Protein AF-A0A1T5K4R2-F1 (afdb_monomer_lite)

pLDDT: mean 84.0, std 15.17, range [31.28, 97.81]

Radius of gyration: 22.69 Å; chains: 1; bounding box: 71×46×67 Å

Secondary structure (DSSP, 8-state):
----SSSSSTTSS-------TTTTEEEEEEETTEEEEEEPPEEE-SSS-EEEEEEEEEPTTS--EEEEEEEEEESS---PPTT-EEEEEETTS--EEEE-----TT-S----EE-TTS-EEEEEEEEEEE-HHHHHHHHHS-EEEEEEESSSSTT-EEEEE-SS-HHHHHHHHHHHHHHHPPPP-SB----EEEEEEETTEEEEEEPPEESSSS-EEEEEEEEETTTTEEEEEEEEE-TT----TT-EEEEEETTS-EEEEE-----STTEEEE---HHHHHHHHH-EEEEEE--TTS-EEEE-SSSHHHHHHHHHHHHHHHHHT-

Foldseek 3Di:
DPDPDPPPPVVPPPPPDPPALQNQWQFWADAPNKIKTKGHWDWFDFPAIKIKIKIWIHHVVDFIKIKIKIWHKDLDWAEADFQWWKWWQFPVRDTDIFGQHDDDPCPTLNAWAQDPVRGTIGTYIGITMDGPVSLVCLLPRATQWMWTQCDPDPVRIDITGDDGSRVSPVSNSRVVNRVPDDHQPDHQDQQWDDWDDDDQKIKTKGHWADLDPAWIWIKIKIADRRHRDIWMKIKIAGPPFAADFQWWKWWQFPVRDIDIWGQHDDDDGRIGITTDDPVRLVSVLVGTQKMWTAGPVGIDIDGDDDCSRSSNSSSNSNSVSVVVVD

Structure (mmCIF, N/CA/C/O backbone):
data_AF-A0A1T5K4R2-F1
#
_entry.id   AF-A0A1T5K4R2-F1
#
loop_
_atom_site.group_PDB
_atom_site.id
_atom_site.type_symbol
_atom_site.label_atom_id
_atom_site.label_alt_id
_atom_site.label_comp_id
_atom_site.label_asym_id
_atom_site.label_entity_id
_atom_site.label_seq_id
_atom_site.pdbx_PDB_ins_code
_atom_site.Cartn_x
_atom_site.Cartn_y
_atom_site.Cartn_z
_atom_site.occupancy
_atom_site.B_iso_or_equiv
_atom_site.auth_seq_id
_atom_site.auth_comp_id
_atom_site.auth_asym_id
_atom_site.auth_atom_id
_atom_site.pdbx_PDB_model_num
ATOM 1 N N . MET A 1 1 ? 50.523 14.769 22.546 1.00 42.00 1 MET A N 1
ATOM 2 C CA . MET A 1 1 ? 49.456 13.745 22.641 1.00 42.00 1 MET A CA 1
ATOM 3 C C . MET A 1 1 ? 48.134 14.334 22.154 1.00 42.00 1 MET A C 1
ATOM 5 O O . MET A 1 1 ? 47.373 14.880 22.934 1.00 42.00 1 MET A O 1
ATOM 9 N N . LYS A 1 2 ? 47.902 14.318 20.841 1.00 40.06 2 LYS A N 1
ATOM 10 C CA . LYS A 1 2 ? 46.663 14.759 20.179 1.00 40.06 2 LYS A CA 1
ATOM 11 C C . LYS A 1 2 ? 46.492 13.847 18.968 1.00 40.06 2 LYS A C 1
ATOM 13 O O . LYS A 1 2 ? 47.075 14.158 17.938 1.00 40.06 2 LYS A O 1
ATOM 18 N N . LYS A 1 3 ? 45.857 12.676 19.113 1.00 37.66 3 LYS A N 1
ATOM 19 C CA . LYS A 1 3 ? 45.625 11.746 17.981 1.00 37.66 3 LYS A CA 1
ATOM 20 C C . LYS A 1 3 ? 44.628 10.601 18.260 1.00 37.66 3 LYS A C 1
ATOM 22 O O . LYS A 1 3 ? 44.779 9.529 17.697 1.00 37.66 3 LYS A O 1
ATOM 27 N N . PHE A 1 4 ? 43.601 10.812 19.091 1.00 40.81 4 PHE A N 1
ATOM 28 C CA . PHE A 1 4 ? 42.618 9.753 19.411 1.00 40.81 4 PHE A CA 1
ATOM 29 C C . PHE A 1 4 ? 41.150 10.224 19.494 1.00 40.81 4 PHE A C 1
ATOM 31 O O . PHE A 1 4 ? 40.392 9.719 20.308 1.00 40.81 4 PHE A O 1
ATOM 38 N N . ILE A 1 5 ? 40.717 11.186 18.664 1.00 45.84 5 ILE A N 1
ATOM 39 C CA . ILE A 1 5 ? 39.308 11.658 18.676 1.00 45.84 5 ILE A CA 1
AT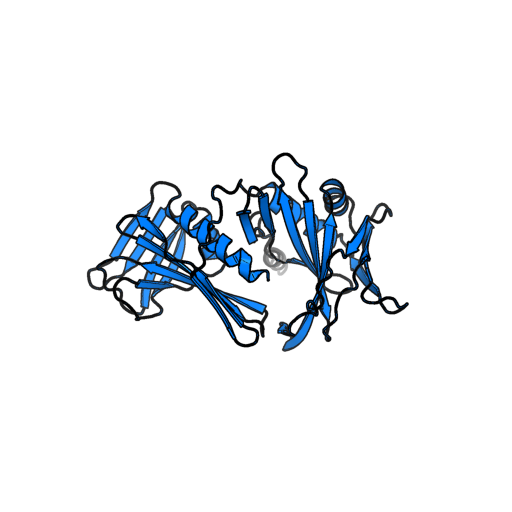OM 40 C C . ILE A 1 5 ? 38.544 11.389 17.359 1.00 45.84 5 ILE A C 1
ATOM 42 O O . ILE A 1 5 ? 37.331 11.538 17.314 1.00 45.84 5 ILE A O 1
ATOM 46 N N . TYR A 1 6 ? 39.181 10.888 16.295 1.00 38.62 6 TYR A N 1
ATOM 47 C CA . TYR A 1 6 ? 38.515 10.802 14.981 1.00 38.62 6 TYR A CA 1
ATOM 48 C C . TYR A 1 6 ? 37.904 9.448 14.591 1.00 38.62 6 TYR A C 1
ATOM 50 O O . TYR A 1 6 ? 37.305 9.356 13.526 1.00 38.62 6 TYR A O 1
ATOM 58 N N . THR A 1 7 ? 37.961 8.415 15.435 1.00 38.16 7 THR A N 1
ATOM 59 C CA . THR A 1 7 ? 37.456 7.078 15.046 1.00 38.16 7 THR A CA 1
ATOM 60 C C . THR A 1 7 ? 36.041 6.768 15.551 1.00 38.16 7 THR A C 1
ATOM 62 O O . THR A 1 7 ? 35.474 5.753 15.171 1.00 38.16 7 THR A O 1
ATOM 65 N N . PHE A 1 8 ? 35.420 7.636 16.359 1.00 34.41 8 PHE A N 1
ATOM 66 C CA . PHE A 1 8 ? 34.113 7.335 16.970 1.00 34.41 8 PHE A CA 1
ATOM 67 C C . PHE A 1 8 ? 32.900 8.001 16.291 1.00 34.41 8 PHE A C 1
ATOM 69 O O . PHE A 1 8 ? 31.764 7.715 16.648 1.00 34.41 8 PHE A O 1
ATOM 76 N N . ILE A 1 9 ? 33.106 8.855 15.280 1.00 37.31 9 ILE A N 1
ATOM 77 C CA . ILE A 1 9 ? 32.010 9.602 14.622 1.00 37.31 9 ILE A CA 1
ATOM 78 C C . ILE A 1 9 ? 31.554 8.949 13.298 1.00 37.31 9 ILE A C 1
ATOM 80 O O . ILE A 1 9 ? 30.478 9.251 12.792 1.00 37.31 9 ILE A O 1
ATOM 84 N N . ALA A 1 10 ? 32.286 7.963 12.771 1.00 34.12 10 ALA A N 1
ATOM 85 C CA . ALA A 1 10 ? 31.921 7.282 11.520 1.00 34.12 10 ALA A CA 1
ATOM 86 C C . ALA A 1 10 ? 30.913 6.120 11.680 1.00 34.12 10 ALA A C 1
ATOM 88 O O . ALA A 1 10 ? 30.488 5.549 10.681 1.00 34.12 10 ALA A O 1
ATOM 89 N N . ALA A 1 11 ? 30.496 5.779 12.905 1.00 31.98 11 ALA A N 1
ATOM 90 C CA . ALA A 1 11 ? 29.524 4.706 13.158 1.00 31.98 11 ALA A CA 1
ATOM 91 C C . ALA A 1 11 ? 28.074 5.201 13.351 1.00 31.98 11 ALA A C 1
ATOM 93 O O . ALA A 1 11 ? 27.175 4.384 13.525 1.00 31.98 11 ALA A O 1
ATOM 94 N N . LEU A 1 12 ? 27.824 6.518 13.304 1.00 34.56 12 LEU A N 1
ATOM 95 C CA . LEU A 1 12 ? 26.511 7.101 13.626 1.00 34.56 12 LEU A CA 1
ATOM 96 C C . LEU A 1 12 ? 25.711 7.649 12.427 1.00 34.56 12 LEU A C 1
ATOM 98 O O . LEU A 1 12 ? 24.671 8.264 12.633 1.00 34.56 12 LEU A O 1
ATOM 102 N N . VAL A 1 13 ? 26.136 7.406 11.178 1.00 35.44 13 VAL A N 1
ATOM 103 C CA . VAL A 1 13 ? 25.409 7.866 9.964 1.00 35.44 13 VAL A CA 1
ATOM 104 C C . VAL A 1 13 ? 25.090 6.715 8.994 1.00 35.44 13 VAL A C 1
ATOM 106 O O . VAL A 1 13 ? 24.990 6.895 7.787 1.00 35.44 13 VAL A O 1
ATOM 109 N N . ALA A 1 14 ? 24.886 5.505 9.518 1.00 31.28 14 ALA A N 1
ATOM 110 C CA . ALA A 1 14 ? 24.390 4.360 8.747 1.00 31.28 14 ALA A CA 1
ATOM 111 C C . ALA A 1 14 ? 23.141 3.735 9.393 1.00 31.28 14 ALA A C 1
ATOM 113 O O . ALA A 1 14 ? 23.006 2.521 9.473 1.00 31.28 14 ALA A O 1
ATOM 114 N N . PHE A 1 15 ? 22.213 4.574 9.858 1.00 33.31 15 PHE A N 1
ATOM 115 C CA . PHE A 1 15 ? 20.825 4.175 10.116 1.00 33.31 15 PHE A CA 1
ATOM 116 C C . PHE A 1 15 ? 19.909 4.773 9.042 1.00 33.31 15 PHE A C 1
ATOM 118 O O . PHE A 1 15 ? 18.915 5.435 9.324 1.00 33.31 15 PHE A O 1
ATOM 125 N N . SER A 1 16 ? 20.239 4.542 7.773 1.00 32.38 16 SER A N 1
ATOM 126 C CA . SER A 1 16 ? 19.255 4.617 6.695 1.00 32.38 16 SER A CA 1
ATOM 127 C C . SER A 1 16 ? 18.405 3.348 6.758 1.00 32.38 16 SER A C 1
ATOM 129 O O . SER A 1 16 ? 18.758 2.317 6.195 1.00 32.38 16 SER A O 1
ATOM 131 N N . SER A 1 17 ? 17.336 3.435 7.555 1.00 34.22 17 SER A N 1
ATOM 132 C CA . SER A 1 17 ? 16.121 2.610 7.541 1.00 34.22 17 SER A CA 1
ATOM 133 C C . SER A 1 17 ? 16.146 1.409 6.585 1.00 34.22 17 SER A C 1
ATOM 135 O O . SER A 1 17 ? 15.571 1.419 5.493 1.00 34.22 17 SER A O 1
ATOM 137 N N . VAL A 1 18 ? 16.747 0.309 7.040 1.00 38.12 18 VAL A N 1
ATOM 138 C CA . VAL A 1 18 ? 16.427 -1.014 6.504 1.00 38.12 18 VAL A CA 1
ATOM 139 C C . VAL A 1 18 ? 15.042 -1.351 7.049 1.00 38.12 18 VAL A C 1
ATOM 141 O O . VAL A 1 18 ? 14.911 -2.026 8.065 1.00 38.12 18 VAL A O 1
ATOM 144 N N . ALA A 1 19 ? 14.001 -0.792 6.426 1.00 45.12 19 ALA A N 1
ATOM 145 C CA . ALA A 1 19 ? 12.638 -1.254 6.641 1.00 45.12 19 ALA A CA 1
ATOM 146 C C . ALA A 1 19 ? 12.661 -2.773 6.450 1.00 45.12 19 ALA A C 1
ATOM 148 O O . ALA A 1 19 ? 13.164 -3.267 5.432 1.00 45.12 19 ALA A O 1
ATOM 149 N N . SER A 1 20 ? 12.214 -3.516 7.460 1.00 49.72 20 SER A N 1
ATOM 150 C CA . SER A 1 20 ? 12.189 -4.969 7.373 1.00 49.72 20 SER A CA 1
ATOM 151 C C . SER A 1 20 ? 11.292 -5.362 6.196 1.00 49.72 20 SER A C 1
ATOM 153 O O . SER A 1 20 ? 10.350 -4.643 5.858 1.00 49.72 20 SER A O 1
ATOM 155 N N . ALA A 1 21 ? 11.544 -6.505 5.554 1.00 48.91 21 ALA A N 1
ATOM 156 C CA . ALA A 1 21 ? 10.726 -6.956 4.425 1.00 48.91 21 ALA A CA 1
ATOM 157 C C . ALA A 1 21 ? 9.216 -7.049 4.761 1.00 48.91 21 ALA A C 1
ATOM 159 O O . ALA A 1 21 ? 8.403 -7.078 3.850 1.00 48.91 21 ALA A O 1
ATOM 160 N N . GLN A 1 22 ? 8.798 -7.049 6.034 1.00 53.31 22 GLN A N 1
ATOM 161 C CA . GLN A 1 22 ? 7.379 -6.991 6.418 1.00 53.31 22 GLN A CA 1
ATOM 162 C C . GLN A 1 22 ? 6.773 -5.576 6.432 1.00 53.31 22 GLN A C 1
ATOM 164 O O . GLN A 1 22 ? 5.550 -5.449 6.409 1.00 53.31 22 GLN A O 1
ATOM 169 N N . ASP A 1 23 ? 7.576 -4.513 6.441 1.00 67.75 23 ASP A N 1
ATOM 170 C CA . ASP A 1 23 ? 7.079 -3.131 6.564 1.00 67.75 23 ASP A CA 1
ATOM 171 C C . ASP A 1 23 ? 6.565 -2.567 5.227 1.00 67.75 23 ASP A C 1
ATOM 173 O O . ASP A 1 23 ? 5.764 -1.629 5.186 1.00 67.75 23 ASP A O 1
ATOM 177 N N . LEU A 1 24 ? 6.952 -3.210 4.123 1.00 85.50 24 LEU A N 1
ATOM 178 C CA . LEU A 1 24 ? 6.523 -2.871 2.770 1.00 85.50 24 LEU A CA 1
ATOM 179 C C . LEU A 1 24 ? 5.160 -3.455 2.395 1.00 85.50 24 LEU A C 1
ATOM 181 O O . LEU A 1 24 ? 4.670 -3.147 1.314 1.00 85.50 24 LEU A O 1
ATOM 185 N N . LEU A 1 25 ? 4.539 -4.302 3.222 1.00 86.31 25 LEU A N 1
ATOM 186 C CA . LEU A 1 25 ? 3.212 -4.827 2.907 1.00 86.31 25 LEU A CA 1
ATOM 187 C C . LEU A 1 25 ? 2.191 -3.682 2.981 1.00 86.31 25 LEU A C 1
ATOM 189 O O . LEU A 1 25 ? 2.067 -3.019 4.014 1.00 86.31 25 LEU A O 1
ATOM 193 N N . ARG A 1 26 ? 1.474 -3.441 1.879 1.00 85.62 26 ARG A N 1
ATOM 194 C CA . ARG A 1 26 ? 0.441 -2.403 1.793 1.00 85.62 26 ARG A CA 1
ATOM 195 C C . ARG A 1 26 ? -0.943 -2.963 2.045 1.00 85.62 26 ARG A C 1
ATOM 197 O O . ARG A 1 26 ? -1.695 -2.363 2.801 1.00 85.62 26 ARG A O 1
ATOM 204 N N . TYR A 1 27 ? -1.279 -4.068 1.392 1.00 86.38 27 TYR A N 1
ATOM 205 C CA . TYR A 1 27 ? -2.563 -4.741 1.547 1.00 86.38 27 TYR A CA 1
ATOM 206 C C . TYR A 1 27 ? -2.413 -6.242 1.334 1.00 86.38 27 TYR A C 1
ATOM 208 O O . TYR A 1 27 ? -1.511 -6.705 0.633 1.00 86.38 27 TYR A O 1
ATOM 216 N N . ASN A 1 28 ? -3.320 -6.998 1.939 1.00 87.56 28 ASN A N 1
ATOM 217 C CA . ASN A 1 28 ? -3.382 -8.443 1.843 1.00 87.56 28 ASN A CA 1
ATOM 218 C C . ASN A 1 28 ? -4.798 -8.934 2.158 1.00 87.56 28 ASN A C 1
ATOM 220 O O . ASN A 1 28 ? -5.214 -8.938 3.314 1.00 87.56 28 ASN A O 1
ATOM 224 N N . TYR A 1 29 ? -5.554 -9.335 1.141 1.00 85.12 29 TYR A N 1
ATOM 225 C CA . TYR A 1 29 ? -6.971 -9.639 1.306 1.00 85.12 29 TYR A CA 1
ATOM 226 C C . TYR A 1 29 ? -7.498 -10.699 0.346 1.00 85.12 29 TYR A C 1
ATOM 228 O O . TYR A 1 29 ? -6.885 -10.983 -0.682 1.00 85.12 29 TYR A O 1
ATOM 236 N N . LYS A 1 30 ? -8.671 -11.261 0.668 1.00 85.56 30 LYS A N 1
ATOM 237 C CA . LYS A 1 30 ? -9.424 -12.138 -0.237 1.00 85.56 30 LYS A CA 1
ATOM 238 C C . LYS A 1 30 ? -10.634 -11.429 -0.835 1.00 85.56 30 LYS A C 1
ATOM 240 O O . LYS A 1 30 ? -11.329 -10.694 -0.127 1.00 85.56 30 LYS A O 1
ATOM 245 N N . LYS A 1 31 ? -10.855 -11.628 -2.135 1.00 82.69 31 LYS A N 1
ATOM 246 C CA . LYS A 1 31 ? -12.045 -11.166 -2.855 1.00 82.69 31 LYS A CA 1
ATOM 247 C C . LYS A 1 31 ? -12.403 -12.139 -3.978 1.00 82.69 31 LYS A C 1
ATOM 249 O O . LYS A 1 31 ? -11.592 -12.386 -4.866 1.00 82.69 31 LYS A O 1
ATOM 254 N N . ASN A 1 32 ? -13.640 -12.625 -3.979 1.00 83.12 32 ASN A N 1
ATOM 255 C CA . ASN A 1 32 ? -14.183 -13.592 -4.931 1.00 83.12 32 ASN A CA 1
ATOM 256 C C . ASN A 1 32 ? -13.309 -14.855 -5.047 1.00 83.12 32 ASN A C 1
ATOM 258 O O . ASN A 1 32 ? -13.100 -15.374 -6.139 1.00 83.12 32 ASN A O 1
ATOM 262 N N . GLY A 1 33 ? -12.740 -15.309 -3.926 1.00 83.75 33 GLY A N 1
ATOM 263 C CA . GLY A 1 33 ? -11.813 -16.444 -3.878 1.00 83.75 33 GLY A CA 1
ATOM 264 C C . GLY A 1 33 ? -10.364 -16.118 -4.266 1.00 83.75 33 GLY A C 1
ATOM 265 O O . GLY A 1 33 ? -9.467 -16.877 -3.912 1.00 83.75 33 GLY A O 1
ATOM 266 N N . TYR A 1 34 ? -10.091 -14.984 -4.912 1.00 87.38 34 TYR A N 1
ATOM 267 C CA . TYR A 1 34 ? -8.729 -14.551 -5.229 1.00 87.38 34 TYR A CA 1
ATOM 268 C C . TYR A 1 34 ? -8.056 -13.934 -4.006 1.00 87.38 34 TYR A C 1
ATOM 270 O O . TYR A 1 34 ? -8.694 -13.226 -3.225 1.00 87.38 34 TYR A O 1
ATOM 278 N N . VAL A 1 35 ? -6.751 -14.162 -3.869 1.00 89.81 35 VAL A N 1
ATOM 279 C CA . VAL A 1 35 ? -5.912 -13.502 -2.863 1.00 89.81 35 VAL A CA 1
ATOM 280 C C . VAL A 1 35 ? -5.153 -12.363 -3.529 1.00 89.81 35 VAL A C 1
ATOM 282 O O . VAL A 1 35 ? -4.394 -12.596 -4.466 1.00 89.81 35 VAL A O 1
ATOM 285 N N . TYR A 1 36 ? -5.332 -11.147 -3.029 1.00 89.56 36 TYR A N 1
ATOM 286 C CA . TYR A 1 36 ? -4.622 -9.957 -3.478 1.00 89.56 36 TYR A CA 1
ATOM 287 C C . TYR A 1 36 ? -3.650 -9.519 -2.394 1.00 89.56 36 TYR A C 1
ATOM 289 O O . TYR A 1 36 ? -4.061 -9.167 -1.289 1.00 89.56 36 TYR A O 1
ATOM 297 N N . THR A 1 37 ? -2.368 -9.491 -2.723 1.00 91.06 37 THR A N 1
ATOM 298 C CA . THR A 1 37 ? -1.308 -9.028 -1.828 1.00 91.06 37 THR A CA 1
ATOM 299 C C . THR A 1 37 ? -0.495 -7.980 -2.572 1.00 91.06 37 THR A C 1
ATOM 301 O O . THR A 1 37 ? -0.128 -8.203 -3.719 1.00 91.06 37 THR A O 1
ATOM 304 N N . GLY A 1 38 ? -0.218 -6.834 -1.963 1.00 90.88 38 GLY A N 1
ATOM 305 C CA . GLY A 1 38 ? 0.487 -5.746 -2.639 1.00 90.88 38 GLY A CA 1
ATOM 306 C C . GLY A 1 38 ? 1.405 -4.977 -1.718 1.00 90.88 38 GLY A C 1
ATOM 307 O O . GLY A 1 38 ? 1.177 -4.920 -0.506 1.00 90.88 38 GLY A O 1
ATOM 308 N N . THR A 1 39 ? 2.450 -4.389 -2.292 1.00 92.38 39 THR A N 1
ATOM 309 C CA . THR A 1 39 ? 3.447 -3.628 -1.538 1.00 92.38 39 THR A CA 1
ATOM 310 C C . THR A 1 39 ? 3.219 -2.121 -1.588 1.00 92.38 39 THR A C 1
ATOM 312 O O . THR A 1 39 ? 2.474 -1.593 -2.416 1.00 92.38 39 THR A O 1
ATOM 315 N N . GLU A 1 40 ? 3.901 -1.414 -0.693 1.00 87.06 40 GLU A N 1
ATOM 316 C CA . GLU A 1 40 ? 4.137 0.021 -0.788 1.00 87.06 40 GLU A CA 1
ATOM 317 C C . GLU A 1 40 ? 4.951 0.347 -2.046 1.00 87.06 40 GLU A C 1
ATOM 319 O O . GLU A 1 40 ? 5.676 -0.501 -2.588 1.00 87.06 40 GLU A O 1
ATOM 324 N N . ARG A 1 41 ? 4.852 1.605 -2.487 1.00 87.94 41 ARG A N 1
ATOM 325 C CA . ARG A 1 41 ? 5.751 2.155 -3.504 1.00 87.94 41 ARG A CA 1
ATOM 326 C C . ARG A 1 41 ? 7.149 2.329 -2.911 1.00 87.94 41 ARG A C 1
ATOM 328 O O . ARG A 1 41 ? 7.297 2.805 -1.790 1.00 87.94 41 ARG A O 1
ATOM 335 N N . ILE A 1 42 ? 8.177 1.964 -3.671 1.00 90.06 42 ILE A N 1
ATOM 336 C CA . ILE A 1 42 ? 9.579 2.187 -3.303 1.00 90.06 42 ILE A CA 1
ATOM 337 C C . ILE A 1 42 ? 10.229 3.063 -4.358 1.00 90.06 42 ILE A C 1
ATOM 339 O O . ILE A 1 42 ? 10.205 2.729 -5.542 1.00 90.06 42 ILE A O 1
ATOM 343 N N . ARG A 1 43 ? 10.855 4.150 -3.908 1.00 89.50 43 ARG A N 1
ATOM 344 C CA . ARG A 1 43 ? 11.665 5.045 -4.734 1.00 89.50 43 ARG A CA 1
ATOM 345 C C . ARG A 1 43 ? 13.038 4.425 -4.988 1.00 89.50 43 ARG A C 1
ATOM 347 O O . ARG A 1 43 ? 13.718 4.005 -4.052 1.00 89.50 43 ARG A O 1
ATOM 354 N N . ILE A 1 44 ? 13.434 4.354 -6.254 1.00 92.19 44 ILE A N 1
ATOM 355 C CA . ILE A 1 44 ? 14.667 3.716 -6.718 1.00 92.19 44 ILE A CA 1
ATOM 356 C C . ILE A 1 44 ? 15.521 4.764 -7.432 1.00 92.19 44 ILE A C 1
ATOM 358 O O . ILE A 1 44 ? 15.120 5.252 -8.494 1.00 92.19 44 ILE A O 1
ATOM 362 N N . PRO A 1 45 ? 16.703 5.101 -6.891 1.00 87.44 45 PRO A N 1
ATOM 363 C CA . PRO A 1 45 ? 17.635 5.980 -7.576 1.00 87.44 45 PRO A CA 1
ATOM 364 C C . PRO A 1 45 ? 18.284 5.263 -8.772 1.00 87.44 45 PRO A C 1
ATOM 366 O O . PRO A 1 45 ? 18.614 4.080 -8.704 1.00 87.44 45 PRO A O 1
ATOM 369 N N . GLY A 1 46 ? 18.497 6.007 -9.853 1.00 89.94 46 GLY A N 1
ATOM 370 C CA . GLY A 1 46 ? 19.200 5.591 -11.070 1.00 89.94 46 GLY A CA 1
ATOM 371 C C . GLY A 1 46 ? 19.699 6.824 -11.828 1.00 89.94 46 GLY A C 1
ATOM 372 O O . GLY A 1 46 ? 19.812 7.900 -11.238 1.00 89.94 46 GLY A O 1
ATOM 373 N N . SER A 1 47 ? 19.954 6.716 -13.137 1.00 91.44 47 SER A N 1
ATOM 374 C CA . SER A 1 47 ? 20.177 7.910 -13.984 1.00 91.44 47 SER A CA 1
ATOM 375 C C . SER A 1 47 ? 18.979 8.868 -13.983 1.00 91.44 47 SER A C 1
ATOM 377 O O . SER A 1 47 ? 19.134 10.071 -14.168 1.00 91.44 47 SER A O 1
ATOM 379 N N . SER A 1 48 ? 17.789 8.328 -13.732 1.00 87.19 48 SER A N 1
ATOM 380 C CA . SER A 1 48 ? 16.604 9.044 -13.279 1.00 87.19 48 SER A CA 1
ATOM 381 C C . SER A 1 48 ? 15.914 8.216 -12.196 1.00 87.19 48 SER A C 1
ATOM 383 O O . SER A 1 48 ? 16.135 7.007 -12.082 1.00 87.19 48 SER A O 1
ATOM 385 N N . THR A 1 49 ? 15.115 8.871 -11.362 1.00 87.31 49 THR A N 1
ATOM 386 C CA . THR A 1 49 ? 14.407 8.193 -10.276 1.00 87.31 49 THR A CA 1
ATOM 387 C C . THR A 1 49 ? 13.099 7.606 -10.783 1.00 87.31 49 THR A C 1
ATOM 389 O O . THR A 1 49 ? 12.323 8.288 -11.452 1.00 87.31 49 THR A O 1
ATOM 392 N N . VAL A 1 50 ? 12.838 6.356 -10.412 1.00 91.75 50 VAL A N 1
ATOM 393 C CA . VAL A 1 50 ? 11.542 5.700 -10.618 1.00 91.75 50 VAL A CA 1
ATOM 394 C C . VAL A 1 50 ? 10.980 5.242 -9.284 1.00 91.75 50 VAL A C 1
ATOM 396 O O . VAL A 1 50 ? 11.726 4.996 -8.339 1.00 91.75 50 VAL A O 1
ATOM 399 N N . GLU A 1 51 ? 9.667 5.097 -9.207 1.00 91.38 51 GLU A N 1
ATOM 400 C CA . GLU A 1 51 ? 9.014 4.370 -8.123 1.00 91.38 51 GLU A CA 1
ATOM 401 C C . GLU A 1 51 ? 8.462 3.053 -8.649 1.00 91.38 51 GLU A C 1
ATOM 403 O O . GLU A 1 51 ? 7.985 2.980 -9.779 1.00 91.38 51 GLU A O 1
ATOM 408 N N . ILE A 1 52 ? 8.512 2.001 -7.835 1.00 93.94 52 ILE A N 1
ATOM 409 C CA . ILE A 1 52 ? 7.892 0.723 -8.186 1.00 93.94 52 ILE A CA 1
ATOM 410 C C . ILE A 1 52 ? 6.973 0.217 -7.090 1.00 93.94 52 ILE A C 1
ATOM 412 O O . ILE A 1 52 ? 7.211 0.445 -5.904 1.00 93.94 52 ILE A O 1
ATOM 416 N N . LYS A 1 53 ? 5.962 -0.538 -7.500 1.00 92.50 53 LYS A N 1
ATOM 417 C CA . LYS A 1 53 ? 5.090 -1.327 -6.631 1.00 92.50 53 LYS A CA 1
ATOM 418 C C . LYS A 1 53 ? 4.885 -2.696 -7.264 1.00 92.50 53 LYS A C 1
ATOM 420 O O . LYS A 1 53 ? 4.728 -2.780 -8.481 1.00 92.50 53 LYS A O 1
ATOM 425 N N . LEU A 1 54 ? 4.848 -3.737 -6.443 1.00 95.44 54 LEU A N 1
ATOM 426 C CA . LEU A 1 54 ? 4.614 -5.102 -6.877 1.00 95.44 54 LEU A CA 1
ATOM 427 C C . LEU A 1 54 ? 3.361 -5.627 -6.191 1.00 95.44 54 LEU A C 1
ATOM 429 O O . LEU A 1 54 ? 3.228 -5.583 -4.967 1.00 95.44 54 LEU A O 1
ATOM 433 N N . ASP A 1 55 ? 2.458 -6.150 -7.004 1.00 93.44 55 ASP A N 1
ATOM 434 C CA . ASP A 1 55 ? 1.273 -6.852 -6.547 1.00 93.44 55 ASP A CA 1
ATOM 435 C C . ASP A 1 55 ? 1.356 -8.325 -6.933 1.00 93.44 55 ASP A C 1
ATOM 437 O O . ASP A 1 55 ? 1.960 -8.687 -7.939 1.00 93.44 55 ASP A O 1
ATOM 441 N N . LYS A 1 56 ? 0.725 -9.173 -6.130 1.00 94.69 56 LYS A N 1
ATOM 442 C CA . LYS A 1 56 ? 0.539 -10.601 -6.349 1.00 94.69 56 LYS A CA 1
ATOM 443 C C . LYS A 1 56 ? -0.951 -10.900 -6.291 1.00 94.69 56 LYS A C 1
ATOM 445 O O . LYS A 1 56 ? -1.622 -10.576 -5.311 1.00 94.69 56 LYS A O 1
ATOM 450 N N . VAL A 1 57 ? -1.448 -11.563 -7.327 1.00 92.25 57 VAL A N 1
ATOM 451 C CA . VAL A 1 57 ? -2.808 -12.095 -7.390 1.00 92.25 57 VAL A CA 1
ATOM 452 C C . VAL A 1 57 ? -2.715 -13.614 -7.416 1.00 92.25 57 VAL A C 1
ATOM 454 O O . VAL A 1 57 ? -2.264 -14.195 -8.403 1.00 92.25 57 VAL A O 1
ATOM 457 N N . ALA A 1 58 ? -3.106 -14.262 -6.321 1.00 92.06 58 ALA A N 1
ATOM 458 C CA . ALA A 1 58 ? -3.180 -15.714 -6.232 1.00 92.06 58 ALA A CA 1
ATOM 459 C C . ALA A 1 58 ? -4.586 -16.185 -6.626 1.00 92.06 58 ALA A C 1
ATOM 461 O O . ALA A 1 58 ? -5.585 -15.764 -6.035 1.00 92.06 58 ALA A O 1
ATOM 462 N N . ILE A 1 59 ? -4.645 -17.054 -7.632 1.00 88.19 59 ILE A N 1
ATOM 463 C CA . ILE A 1 59 ? -5.879 -17.625 -8.173 1.00 88.19 59 ILE A CA 1
ATOM 464 C C . ILE A 1 59 ? -6.124 -18.980 -7.490 1.00 88.19 59 ILE A C 1
ATOM 466 O O . ILE A 1 59 ? -5.181 -19.769 -7.388 1.00 88.19 59 ILE A O 1
ATOM 470 N N . PRO A 1 60 ? -7.351 -19.296 -7.034 1.00 85.62 60 PRO A N 1
ATOM 471 C CA . PRO A 1 60 ? -7.673 -20.622 -6.508 1.00 85.62 60 PRO A CA 1
ATOM 472 C C . PRO A 1 60 ? -7.263 -21.741 -7.470 1.00 85.62 60 PRO A C 1
ATOM 474 O O . PRO A 1 60 ? -7.723 -21.780 -8.607 1.00 85.62 60 PRO A O 1
ATOM 477 N N . GLY A 1 61 ? -6.388 -22.642 -7.014 1.00 82.69 61 GLY A N 1
ATOM 478 C CA . GLY A 1 61 ? -5.917 -23.782 -7.809 1.00 82.69 61 GLY A CA 1
ATOM 479 C C . GLY A 1 61 ? -5.021 -23.426 -9.005 1.00 82.69 61 GLY A C 1
ATOM 480 O O . GLY A 1 61 ? -4.727 -24.308 -9.805 1.00 82.69 61 GLY A O 1
ATOM 481 N N . GLY A 1 62 ? -4.591 -22.167 -9.140 1.00 87.88 62 GLY A N 1
ATOM 482 C CA . GLY A 1 62 ? -3.765 -21.688 -10.249 1.00 87.88 62 GLY A CA 1
ATOM 483 C C . GLY A 1 62 ? -2.440 -21.069 -9.803 1.00 87.88 62 GLY A C 1
ATOM 484 O O . GLY A 1 62 ? -2.197 -20.842 -8.616 1.00 87.88 62 GLY A O 1
ATOM 485 N N . ALA A 1 63 ? -1.582 -20.771 -10.779 1.00 88.19 63 ALA A N 1
ATOM 486 C CA . ALA A 1 63 ? -0.355 -20.018 -10.544 1.00 88.19 63 ALA A CA 1
ATOM 487 C C . ALA A 1 63 ? -0.670 -18.561 -10.169 1.00 88.19 63 ALA A C 1
ATOM 489 O O . ALA A 1 63 ? -1.642 -17.968 -10.647 1.00 88.19 63 ALA A O 1
ATOM 490 N N . ALA A 1 64 ? 0.165 -17.975 -9.313 1.00 91.56 64 ALA A N 1
ATOM 491 C CA . ALA A 1 64 ? 0.058 -16.560 -8.993 1.00 91.56 64 ALA A CA 1
ATOM 492 C C . ALA A 1 64 ? 0.530 -15.703 -10.175 1.00 91.56 64 ALA A C 1
ATOM 494 O O . ALA A 1 64 ? 1.483 -16.050 -10.868 1.00 91.56 64 ALA A O 1
ATOM 495 N N . THR A 1 65 ? -0.120 -14.559 -10.373 1.00 93.56 65 THR A N 1
ATOM 496 C CA . THR A 1 65 ? 0.328 -13.523 -11.311 1.00 93.56 65 THR A CA 1
ATOM 497 C C . THR A 1 65 ? 0.895 -12.350 -10.531 1.00 93.56 65 THR A C 1
ATOM 499 O O . THR A 1 65 ? 0.296 -11.914 -9.545 1.00 93.56 65 THR A O 1
ATOM 502 N N . TYR A 1 66 ? 2.024 -11.822 -10.988 1.00 95.06 66 TYR A N 1
ATOM 503 C CA . TYR A 1 66 ? 2.650 -10.638 -10.423 1.00 95.06 66 TYR A CA 1
ATOM 504 C C . TYR A 1 66 ? 2.397 -9.429 -11.319 1.00 95.06 66 TYR A C 1
ATOM 506 O O . TYR A 1 66 ? 2.500 -9.518 -12.539 1.00 95.06 66 TYR A O 1
ATOM 514 N N . ILE A 1 67 ? 2.061 -8.291 -10.720 1.00 94.50 67 ILE A N 1
ATOM 515 C CA . ILE A 1 67 ? 1.810 -7.040 -11.436 1.00 94.50 67 ILE A CA 1
ATOM 516 C C . ILE A 1 67 ? 2.834 -6.023 -10.952 1.00 94.50 67 ILE A C 1
ATOM 518 O O . ILE A 1 67 ? 2.764 -5.542 -9.822 1.00 94.50 67 ILE A O 1
ATOM 522 N N . LEU A 1 68 ? 3.798 -5.706 -11.809 1.00 95.00 68 LEU A N 1
ATOM 523 C CA . LEU A 1 68 ? 4.778 -4.660 -11.563 1.00 95.00 68 LEU A CA 1
ATOM 524 C C . LEU A 1 68 ? 4.241 -3.336 -12.096 1.00 95.00 68 LEU A C 1
ATOM 526 O O . LEU A 1 68 ? 3.977 -3.179 -13.289 1.00 95.00 68 LEU A O 1
ATOM 530 N N . HIS A 1 69 ? 4.125 -2.369 -11.203 1.00 92.31 69 HIS A N 1
ATOM 531 C CA . HIS A 1 69 ? 3.872 -0.981 -11.533 1.00 92.31 69 HIS A CA 1
ATOM 532 C C . HIS A 1 69 ? 5.202 -0.237 -11.538 1.00 92.31 69 HIS A C 1
ATOM 534 O O . HIS A 1 69 ? 5.927 -0.284 -10.543 1.00 92.31 69 HIS A O 1
ATOM 540 N N . VAL A 1 70 ? 5.502 0.472 -12.625 1.00 92.81 70 VAL A N 1
ATOM 541 C CA . VAL A 1 70 ? 6.668 1.364 -12.703 1.00 92.81 70 VAL A CA 1
ATOM 542 C C . VAL A 1 70 ? 6.176 2.778 -12.936 1.00 92.81 70 VAL A C 1
ATOM 544 O O . VAL A 1 70 ? 5.520 3.041 -13.941 1.00 92.81 70 VAL A O 1
ATOM 547 N N . TYR A 1 71 ? 6.488 3.662 -11.996 1.00 90.06 71 TYR A N 1
ATOM 548 C CA . TYR A 1 71 ? 6.113 5.065 -11.978 1.00 90.06 71 TYR A CA 1
ATOM 549 C C . TYR A 1 71 ? 7.330 5.927 -12.338 1.00 90.06 71 TYR A C 1
ATOM 551 O O . TYR A 1 71 ? 8.391 5.842 -11.718 1.00 90.06 71 TYR A O 1
ATOM 559 N N . TYR A 1 72 ? 7.154 6.778 -13.340 1.00 89.19 72 TYR A N 1
ATOM 560 C CA . TYR A 1 72 ? 8.137 7.692 -13.899 1.00 89.19 72 TYR A CA 1
ATOM 561 C C . TYR A 1 72 ? 7.755 9.121 -13.523 1.00 89.19 72 TYR A C 1
ATOM 563 O O . TYR A 1 72 ? 6.692 9.618 -13.915 1.00 89.19 72 TYR A O 1
ATOM 571 N N . GLU A 1 73 ? 8.630 9.782 -12.770 1.00 86.12 73 GLU A N 1
ATOM 572 C CA . GLU A 1 73 ? 8.463 11.186 -12.408 1.00 86.12 73 GLU A CA 1
ATOM 573 C C . GLU A 1 73 ? 8.731 12.064 -13.640 1.00 86.12 73 GLU A C 1
ATOM 575 O O . GLU A 1 73 ? 9.747 11.919 -14.321 1.00 86.12 73 GLU A O 1
ATOM 580 N N . SER A 1 74 ? 7.809 12.970 -13.966 1.00 86.31 74 SER A N 1
ATOM 581 C CA . SER A 1 74 ? 7.962 13.898 -15.093 1.00 86.31 74 SER A CA 1
ATOM 582 C C . SER A 1 74 ? 7.336 15.251 -14.783 1.00 86.31 74 SER A C 1
ATOM 584 O O . SER A 1 74 ? 6.380 15.331 -14.022 1.00 86.31 74 SER A O 1
ATOM 586 N N . SER A 1 75 ? 7.813 16.316 -15.424 1.00 86.94 75 SER A N 1
ATOM 587 C CA . SER A 1 75 ? 7.185 17.646 -15.375 1.00 86.94 75 SER A CA 1
ATOM 588 C C . SER A 1 75 ? 5.883 17.739 -16.179 1.00 86.94 75 SER A C 1
ATOM 590 O O . SER A 1 75 ? 5.207 18.762 -16.138 1.00 86.94 75 SER A O 1
ATOM 592 N N . SER A 1 76 ? 5.525 16.685 -16.918 1.00 86.56 76 SER A N 1
ATOM 593 C CA . SER A 1 76 ? 4.320 16.632 -17.745 1.00 86.56 76 SER A CA 1
ATOM 594 C C . SER A 1 76 ? 3.563 15.327 -17.535 1.00 86.56 76 SER A C 1
ATOM 596 O O . SER A 1 76 ? 4.166 14.268 -17.331 1.00 86.56 76 SER A O 1
ATOM 598 N N . ALA A 1 77 ? 2.239 15.409 -17.614 1.00 85.94 77 ALA A N 1
ATOM 599 C CA . ALA A 1 77 ? 1.378 14.240 -17.642 1.00 85.94 77 ALA A CA 1
ATOM 600 C C . ALA A 1 77 ? 1.400 13.599 -19.036 1.00 85.94 77 ALA A C 1
ATOM 602 O O . ALA A 1 77 ? 1.364 14.287 -20.057 1.00 85.94 77 ALA A O 1
ATOM 603 N N . TRP A 1 78 ? 1.443 12.276 -19.083 1.00 84.44 78 TRP A N 1
ATOM 604 C CA . TRP A 1 78 ? 1.350 11.468 -20.288 1.00 84.44 78 TRP A CA 1
ATOM 605 C C . TRP A 1 78 ? 0.797 10.077 -19.950 1.00 84.44 78 TRP A C 1
ATOM 607 O O . TRP A 1 78 ? 0.712 9.675 -18.790 1.00 84.44 78 TRP A O 1
ATOM 617 N N . LYS A 1 79 ? 0.380 9.346 -20.985 1.00 84.25 79 LYS A N 1
ATOM 618 C CA . LYS A 1 79 ? -0.140 7.981 -20.874 1.00 84.25 79 LYS A CA 1
ATOM 619 C C . LYS A 1 79 ? 0.858 7.008 -21.487 1.00 84.25 79 LYS A C 1
ATOM 621 O O . LYS A 1 79 ? 1.323 7.234 -22.602 1.00 84.25 79 LYS A O 1
ATOM 626 N N . MET A 1 80 ? 1.159 5.926 -20.771 1.00 86.88 80 MET A N 1
ATOM 627 C CA . MET A 1 80 ? 1.931 4.816 -21.325 1.00 86.88 80 MET A CA 1
ATOM 628 C C . MET A 1 80 ? 1.108 4.140 -22.438 1.00 86.88 80 MET A C 1
ATOM 630 O O . MET A 1 80 ? -0.034 3.744 -22.177 1.00 86.88 80 MET A O 1
ATOM 634 N N . PRO A 1 81 ? 1.625 4.001 -23.672 1.00 86.56 81 PRO A N 1
ATOM 635 C CA . PRO A 1 81 ? 0.890 3.360 -24.750 1.00 86.56 81 PRO A CA 1
ATOM 636 C C . PRO A 1 81 ? 0.524 1.918 -24.395 1.00 86.56 81 PRO A C 1
ATOM 638 O O . PRO A 1 81 ? 1.287 1.195 -23.743 1.00 86.56 81 PRO A O 1
ATOM 641 N N . LYS A 1 82 ? -0.640 1.464 -24.866 1.00 86.38 82 LYS A N 1
ATOM 642 C CA . LYS A 1 82 ? -0.971 0.038 -24.832 1.00 86.38 82 LYS A CA 1
ATOM 643 C C . LYS A 1 82 ? 0.105 -0.730 -25.594 1.00 86.38 82 LYS A C 1
ATOM 645 O O . LYS A 1 82 ? 0.544 -0.298 -26.659 1.00 86.38 82 LYS A O 1
ATOM 650 N N . ASN A 1 83 ? 0.509 -1.872 -25.057 1.00 88.12 83 ASN A N 1
ATOM 651 C CA . ASN A 1 83 ? 1.554 -2.740 -25.588 1.00 88.12 83 ASN A CA 1
ATOM 652 C C . ASN A 1 83 ? 2.965 -2.130 -25.628 1.00 88.12 83 ASN A C 1
ATOM 654 O O . ASN A 1 83 ? 3.862 -2.762 -26.188 1.00 88.12 83 ASN A O 1
ATOM 658 N N . ALA A 1 84 ? 3.180 -0.951 -25.030 1.00 89.56 84 ALA A N 1
ATOM 659 C CA . ALA A 1 84 ? 4.512 -0.376 -24.873 1.00 89.56 84 ALA A CA 1
ATOM 660 C C . ALA A 1 84 ? 5.428 -1.371 -24.141 1.00 89.56 84 ALA A C 1
ATOM 662 O O . ALA A 1 84 ? 5.073 -1.810 -23.040 1.00 89.56 84 ALA A O 1
ATOM 663 N N . PRO A 1 85 ? 6.570 -1.770 -24.725 1.00 92.38 85 PRO A N 1
ATOM 664 C CA . PRO A 1 85 ? 7.489 -2.669 -24.055 1.00 92.38 85 PRO A CA 1
ATOM 665 C C . PRO A 1 85 ? 8.206 -1.953 -22.909 1.00 92.38 85 PRO A C 1
ATOM 667 O O . PRO A 1 85 ? 8.602 -0.788 -23.020 1.00 92.38 85 PRO A O 1
ATOM 670 N N . LEU A 1 86 ? 8.401 -2.705 -21.833 1.00 95.19 86 LEU A N 1
ATOM 671 C CA . LEU A 1 86 ? 9.420 -2.493 -20.823 1.00 95.19 86 LEU A CA 1
ATOM 672 C C . LEU A 1 86 ? 10.459 -3.599 -20.995 1.00 95.19 86 LEU A C 1
ATOM 674 O O . LEU A 1 86 ? 10.138 -4.777 -20.848 1.00 95.19 86 LEU A O 1
ATOM 678 N N . SER A 1 87 ? 11.690 -3.211 -21.308 1.00 96.31 87 SER A N 1
ATOM 679 C CA . SER A 1 87 ? 12.847 -4.099 -21.335 1.00 96.31 87 SER A CA 1
ATOM 680 C C . SER A 1 87 ? 13.673 -3.879 -20.075 1.00 96.31 87 SER A C 1
ATOM 682 O O . SER A 1 87 ? 14.142 -2.770 -19.832 1.00 96.31 87 SER A O 1
ATOM 684 N N . ILE A 1 88 ? 13.860 -4.928 -19.280 1.00 97.12 88 ILE A N 1
ATOM 685 C CA . ILE A 1 88 ? 14.689 -4.926 -18.075 1.00 97.12 88 ILE A CA 1
ATOM 686 C C . ILE A 1 88 ? 15.963 -5.694 -18.403 1.00 97.12 88 ILE A C 1
ATOM 688 O O . ILE A 1 88 ? 15.930 -6.913 -18.573 1.00 97.12 88 ILE A O 1
ATOM 692 N N . MET A 1 89 ? 17.081 -4.981 -18.524 1.00 97.25 89 MET A N 1
ATOM 693 C CA . MET A 1 89 ? 18.367 -5.589 -18.838 1.00 97.25 89 MET A CA 1
ATOM 694 C C . MET A 1 89 ? 19.001 -6.152 -17.572 1.00 97.25 89 MET A C 1
ATOM 696 O O . MET A 1 89 ? 19.289 -5.412 -16.624 1.00 97.25 89 MET A O 1
ATOM 700 N N . THR A 1 90 ? 19.239 -7.458 -17.568 1.00 94.19 90 THR A N 1
ATOM 701 C CA . THR A 1 90 ? 19.912 -8.145 -16.469 1.00 94.19 90 THR A CA 1
ATOM 702 C C . THR A 1 90 ? 21.429 -8.166 -16.655 1.00 94.19 90 THR A C 1
ATOM 704 O O . THR A 1 90 ? 21.939 -7.956 -17.756 1.00 94.19 90 THR A O 1
ATOM 707 N N . SER A 1 91 ? 22.184 -8.403 -15.581 1.00 91.00 91 SER A N 1
ATOM 708 C CA . SER A 1 91 ? 23.655 -8.404 -15.627 1.00 91.00 91 SER A CA 1
ATOM 709 C C . SER A 1 91 ? 24.246 -9.553 -16.451 1.00 91.00 91 SER A C 1
ATOM 711 O O . SER A 1 91 ? 25.404 -9.476 -16.845 1.00 91.00 91 SER A O 1
ATOM 713 N N . ASP A 1 92 ? 23.466 -10.600 -16.732 1.00 89.75 92 ASP A N 1
ATOM 714 C CA . ASP A 1 92 ? 23.826 -11.686 -17.656 1.00 89.75 92 ASP A CA 1
ATOM 715 C C . ASP A 1 92 ? 23.568 -11.340 -19.138 1.00 89.75 92 ASP A C 1
ATOM 717 O O . ASP A 1 92 ? 23.826 -12.160 -20.016 1.00 89.75 92 ASP A O 1
ATOM 721 N N . GLY A 1 93 ? 23.075 -10.129 -19.426 1.00 85.69 93 GLY A N 1
ATOM 722 C CA . GLY A 1 93 ? 22.829 -9.630 -20.779 1.00 85.69 93 GLY A CA 1
ATOM 723 C C . GLY A 1 93 ? 21.538 -10.132 -21.431 1.00 85.69 93 GLY A C 1
ATOM 724 O O . GLY A 1 93 ? 21.308 -9.827 -22.600 1.00 85.69 93 GLY A O 1
ATOM 725 N N . ILE A 1 94 ? 20.689 -10.885 -20.716 1.00 89.06 94 ILE A N 1
ATOM 726 C CA . ILE A 1 94 ? 19.452 -11.460 -21.269 1.00 89.06 94 ILE A CA 1
ATOM 727 C C . ILE A 1 94 ? 18.229 -10.660 -20.798 1.00 89.06 94 ILE A C 1
ATOM 729 O O . ILE A 1 94 ? 17.707 -10.939 -19.713 1.00 89.06 94 ILE A O 1
ATOM 733 N N . PRO A 1 95 ? 17.683 -9.739 -21.612 1.00 92.06 95 PRO A N 1
ATOM 734 C CA . PRO A 1 95 ? 16.595 -8.879 -21.171 1.00 92.06 95 PRO A CA 1
ATOM 735 C C . PRO A 1 95 ? 15.331 -9.672 -20.823 1.00 92.06 95 PRO A C 1
ATOM 737 O O . PRO A 1 95 ? 14.991 -10.665 -21.469 1.00 92.06 95 PRO A O 1
ATOM 740 N N . VAL A 1 96 ? 14.610 -9.198 -19.809 1.00 94.56 96 VAL A N 1
ATOM 741 C CA . VAL A 1 96 ? 13.219 -9.583 -19.552 1.00 94.56 96 VAL A CA 1
ATOM 742 C C . VAL A 1 96 ? 12.335 -8.508 -20.168 1.00 94.56 96 VAL A C 1
ATOM 744 O O . VAL A 1 96 ? 12.448 -7.338 -19.804 1.00 94.56 96 VAL A O 1
ATOM 747 N N . VAL A 1 97 ? 11.491 -8.884 -21.130 1.00 93.75 97 VAL A N 1
ATOM 748 C CA . VAL A 1 97 ? 10.669 -7.933 -21.890 1.00 93.75 97 VAL A C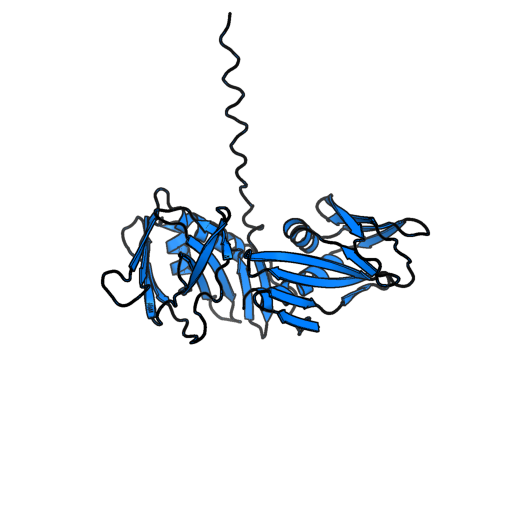A 1
ATOM 749 C C . VAL A 1 97 ? 9.197 -8.248 -21.695 1.00 93.75 97 VAL A C 1
ATOM 751 O O . VAL A 1 97 ? 8.732 -9.315 -22.087 1.00 93.75 97 VAL A O 1
ATOM 754 N N . VAL A 1 98 ? 8.451 -7.289 -21.153 1.00 92.50 98 VAL A N 1
ATOM 755 C CA . VAL A 1 98 ? 6.998 -7.395 -20.977 1.00 92.50 98 VAL A CA 1
ATOM 756 C C . VAL A 1 98 ? 6.318 -6.147 -21.505 1.00 92.50 98 VAL A C 1
ATOM 758 O O . VAL A 1 98 ? 6.864 -5.047 -21.487 1.00 92.50 98 VAL A O 1
ATOM 761 N N . LYS A 1 99 ? 5.108 -6.324 -22.026 1.00 91.56 99 LYS A N 1
ATOM 762 C CA . LYS A 1 99 ? 4.317 -5.247 -22.613 1.00 91.56 99 LYS A CA 1
ATOM 763 C C . LYS A 1 99 ? 3.349 -4.684 -21.585 1.00 91.56 99 LYS A C 1
ATOM 765 O O . LYS A 1 99 ? 2.716 -5.439 -20.848 1.00 91.56 99 LYS A O 1
ATOM 770 N N . ASN A 1 100 ? 3.201 -3.363 -21.575 1.00 88.00 100 ASN A N 1
ATOM 771 C CA . ASN A 1 100 ? 2.142 -2.696 -20.833 1.00 88.00 100 ASN A CA 1
ATOM 772 C C . ASN A 1 100 ? 0.789 -3.204 -21.346 1.00 88.00 100 ASN A C 1
ATOM 774 O O . ASN A 1 100 ? 0.418 -2.953 -22.493 1.00 88.00 100 ASN A O 1
ATOM 778 N N . SER A 1 101 ? 0.059 -3.938 -20.518 1.00 75.44 101 SER A N 1
ATOM 779 C CA . SER A 1 101 ? -1.232 -4.530 -20.892 1.00 75.44 101 SER A CA 1
ATOM 780 C C . SER A 1 101 ? -2.416 -3.639 -20.518 1.00 75.44 101 SER A C 1
ATOM 782 O O . SER A 1 101 ? -3.560 -3.959 -20.844 1.00 75.44 101 SER A O 1
ATOM 784 N N . PHE A 1 102 ? -2.158 -2.516 -19.844 1.00 69.69 102 PHE A N 1
ATOM 785 C CA . PHE A 1 102 ? -3.204 -1.628 -19.370 1.00 69.69 102 PHE A CA 1
ATOM 786 C C . PHE A 1 102 ? -3.668 -0.671 -20.472 1.00 69.69 102 PHE A C 1
ATOM 788 O O . PHE A 1 102 ? -2.866 0.050 -21.067 1.00 69.69 102 PHE A O 1
ATOM 795 N N . ASP A 1 103 ? -4.976 -0.661 -20.725 1.00 67.12 103 ASP A N 1
ATOM 796 C CA . ASP A 1 103 ? -5.621 0.158 -21.751 1.00 67.12 103 ASP A CA 1
ATOM 797 C C . ASP A 1 103 ? -6.852 0.866 -21.187 1.00 67.12 103 ASP A C 1
ATOM 799 O O . ASP A 1 103 ? -7.991 0.564 -21.530 1.00 67.12 103 ASP A O 1
ATOM 803 N N . ASP A 1 104 ? -6.616 1.794 -20.267 1.00 66.38 104 ASP A N 1
ATOM 804 C CA . ASP A 1 104 ? -7.655 2.698 -19.783 1.00 66.38 104 ASP A CA 1
ATOM 805 C C . ASP A 1 104 ? -7.480 4.057 -20.460 1.00 66.38 104 ASP A C 1
ATOM 807 O O . ASP A 1 104 ? -6.414 4.679 -20.381 1.00 66.38 104 ASP A O 1
ATOM 811 N N . ALA A 1 105 ? -8.507 4.506 -21.183 1.00 54.19 105 ALA A N 1
ATOM 812 C CA . ALA A 1 105 ? -8.528 5.793 -21.874 1.00 54.19 105 ALA A CA 1
ATOM 813 C C . ALA A 1 105 ? -8.309 6.985 -20.921 1.00 54.19 105 ALA A C 1
ATOM 815 O O . ALA A 1 105 ? -7.785 8.005 -21.358 1.00 54.19 105 ALA A O 1
ATOM 816 N N . ASN A 1 106 ? -8.616 6.827 -19.629 1.00 53.50 106 ASN A N 1
ATOM 817 C CA . ASN A 1 106 ? -8.555 7.886 -18.623 1.00 53.50 106 ASN A CA 1
ATOM 818 C C . ASN A 1 106 ? -7.279 7.864 -17.757 1.00 53.50 106 ASN A C 1
ATOM 820 O O . ASN A 1 106 ? -7.094 8.756 -16.933 1.00 53.50 106 ASN A O 1
ATOM 824 N N . GLN A 1 107 ? -6.363 6.903 -17.948 1.00 62.81 107 GLN A N 1
ATOM 825 C CA . GLN A 1 107 ? -5.087 6.835 -17.212 1.00 62.81 107 GLN A CA 1
ATOM 826 C C . GLN A 1 107 ? -3.963 7.647 -17.868 1.00 62.81 107 GLN A C 1
ATOM 828 O O . GLN A 1 107 ? -2.916 7.134 -18.263 1.00 62.81 107 GLN A O 1
ATOM 833 N N . ILE A 1 108 ? -4.172 8.953 -17.969 1.00 63.19 108 ILE A N 1
ATOM 834 C CA . ILE A 1 108 ? -3.056 9.901 -17.893 1.00 63.19 108 ILE A CA 1
ATOM 835 C C . ILE A 1 108 ? -2.724 10.040 -16.401 1.00 63.19 108 ILE A C 1
ATOM 837 O O . ILE A 1 108 ? -3.639 9.915 -15.589 1.00 63.19 108 ILE A O 1
ATOM 841 N N . ALA A 1 109 ? -1.458 10.272 -16.017 1.00 62.91 109 ALA A N 1
ATOM 842 C CA . ALA A 1 109 ? -1.117 10.612 -14.629 1.00 62.91 109 ALA A CA 1
ATOM 843 C C . ALA A 1 109 ? -2.096 11.688 -14.133 1.00 62.91 109 ALA A C 1
ATOM 845 O O . ALA A 1 109 ? -2.045 12.815 -14.635 1.00 62.91 109 ALA A O 1
ATOM 846 N N . PRO A 1 110 ? -3.039 11.347 -13.235 1.00 54.88 110 PRO A N 1
ATOM 847 C CA . PRO A 1 110 ? -4.313 12.052 -13.220 1.00 54.88 110 PRO A CA 1
ATOM 848 C C . PRO A 1 110 ? -4.124 13.507 -12.812 1.00 54.88 110 PRO A C 1
ATOM 850 O O . PRO A 1 110 ? -4.866 14.371 -13.280 1.00 54.88 110 PRO A O 1
ATOM 853 N N . LYS A 1 111 ? -3.140 13.781 -11.936 1.00 65.25 111 LYS A N 1
ATOM 854 C CA . LYS A 1 111 ? -2.841 15.104 -11.375 1.00 65.25 111 LYS A CA 1
ATOM 855 C C . LYS A 1 111 ? -1.361 15.230 -11.022 1.00 65.25 111 LYS A C 1
ATOM 857 O O . LYS A 1 111 ? -0.727 14.262 -10.603 1.00 65.25 111 LYS A O 1
ATOM 862 N N . GLY A 1 112 ? -0.831 16.437 -11.193 1.00 73.75 112 GLY A N 1
ATOM 863 C CA . GLY A 1 112 ? 0.501 16.786 -10.717 1.00 73.75 112 GLY A CA 1
ATOM 864 C C . GLY A 1 112 ? 0.477 17.043 -9.212 1.00 73.75 112 GLY A C 1
ATOM 865 O O . GLY A 1 112 ? -0.484 17.616 -8.701 1.00 73.75 112 GLY A O 1
ATOM 866 N N . PHE A 1 113 ? 1.531 16.642 -8.513 1.00 77.94 113 PHE A N 1
ATOM 867 C CA . PHE A 1 113 ? 1.726 16.895 -7.086 1.00 77.94 113 PHE A CA 1
ATOM 868 C C . PHE A 1 113 ? 3.042 17.645 -6.866 1.00 77.94 113 PHE A C 1
ATOM 870 O O . PHE A 1 113 ? 3.907 17.683 -7.745 1.00 77.94 113 PHE A O 1
ATOM 877 N N . ARG A 1 114 ? 3.189 18.279 -5.702 1.00 81.38 114 ARG A N 1
ATOM 878 C CA . ARG A 1 114 ? 4.438 18.951 -5.320 1.00 81.38 114 ARG A CA 1
ATOM 879 C C . ARG A 1 114 ? 5.410 17.929 -4.736 1.00 81.38 114 ARG A C 1
ATOM 881 O O . ARG A 1 114 ? 5.084 17.305 -3.730 1.00 81.38 114 ARG A O 1
ATOM 888 N N . ASN A 1 115 ? 6.576 17.757 -5.357 1.00 79.81 115 ASN A N 1
ATOM 889 C CA . ASN A 1 115 ? 7.656 16.971 -4.756 1.00 79.81 115 ASN A CA 1
ATOM 890 C C . ASN A 1 115 ? 8.352 17.751 -3.627 1.00 79.81 115 ASN A C 1
ATOM 892 O O . ASN A 1 115 ? 8.043 18.919 -3.385 1.00 79.81 115 ASN A O 1
ATOM 896 N N . ASP A 1 116 ? 9.315 17.118 -2.953 1.00 75.00 116 ASP A N 1
ATOM 897 C CA . ASP A 1 116 ? 10.042 17.713 -1.819 1.00 75.00 116 ASP A CA 1
ATOM 898 C C . ASP A 1 116 ? 10.806 18.997 -2.188 1.00 75.00 116 ASP A C 1
ATOM 900 O O . ASP A 1 116 ? 11.051 19.846 -1.335 1.00 75.00 116 ASP A O 1
ATOM 904 N N . ALA A 1 117 ? 11.137 19.178 -3.471 1.00 79.69 117 ALA A N 1
ATOM 905 C CA . ALA A 1 117 ? 11.757 20.394 -3.998 1.00 79.69 117 ALA A CA 1
ATOM 906 C C . ALA A 1 117 ? 10.734 21.494 -4.355 1.00 79.69 117 ALA A C 1
ATOM 908 O O . ALA A 1 117 ? 11.101 22.539 -4.888 1.00 79.69 117 ALA A O 1
ATOM 909 N N . GLY A 1 118 ? 9.440 21.263 -4.116 1.00 81.88 118 GLY A N 1
ATOM 910 C CA . GLY A 1 118 ? 8.356 22.180 -4.461 1.00 81.88 118 GLY A CA 1
ATOM 911 C C . GLY A 1 118 ? 8.010 22.217 -5.953 1.00 81.88 118 GLY A C 1
ATOM 912 O O . GLY A 1 118 ? 7.168 23.021 -6.362 1.00 81.88 118 GLY A O 1
ATOM 913 N N . ALA A 1 119 ? 8.602 21.359 -6.788 1.00 85.31 119 ALA A N 1
ATOM 914 C CA . ALA A 1 119 ? 8.281 21.278 -8.210 1.00 85.31 119 ALA A CA 1
ATOM 915 C C . ALA A 1 119 ? 6.977 20.500 -8.427 1.00 85.31 119 ALA A C 1
ATOM 917 O O . ALA A 1 119 ? 6.686 19.544 -7.711 1.00 85.31 119 ALA A O 1
ATOM 918 N N . THR A 1 120 ? 6.183 20.911 -9.420 1.00 86.88 120 THR A N 1
ATOM 919 C CA . THR A 1 120 ? 5.026 20.112 -9.849 1.00 86.88 120 THR A CA 1
ATOM 920 C C . THR A 1 120 ? 5.518 18.968 -10.717 1.00 86.88 120 THR A C 1
ATOM 922 O O . THR A 1 120 ? 6.175 19.201 -11.732 1.00 86.88 120 THR A O 1
ATOM 925 N N . VAL A 1 121 ? 5.186 17.747 -10.321 1.00 86.81 121 VAL A N 1
ATOM 926 C CA . VAL A 1 121 ? 5.576 16.527 -11.019 1.00 86.81 121 VAL A CA 1
ATOM 927 C C . VAL A 1 121 ? 4.393 15.578 -11.149 1.00 86.81 121 VAL A C 1
ATOM 929 O O . VAL A 1 121 ? 3.437 15.630 -10.381 1.00 86.81 121 VAL A O 1
ATOM 932 N N . PHE A 1 122 ? 4.458 14.710 -12.147 1.00 85.44 122 PHE A N 1
ATOM 933 C CA . PHE A 1 122 ? 3.427 13.754 -12.510 1.00 85.44 122 PHE A CA 1
ATOM 934 C C . PHE A 1 122 ? 4.008 12.347 -12.432 1.00 85.44 122 PHE A C 1
ATOM 936 O O . PHE A 1 122 ? 5.064 12.077 -13.012 1.00 85.44 122 PHE A O 1
ATOM 943 N N . TRP A 1 123 ? 3.303 11.450 -11.742 1.00 83.62 123 TRP A N 1
ATOM 944 C CA . TRP A 1 123 ? 3.610 10.022 -11.732 1.00 83.62 123 TRP A CA 1
ATOM 945 C C . TRP A 1 123 ? 2.930 9.336 -12.906 1.00 83.62 123 TRP A C 1
ATOM 947 O O . TRP A 1 123 ? 1.778 8.913 -12.828 1.00 83.62 123 TRP A O 1
ATOM 957 N N . ASN A 1 124 ? 3.659 9.222 -14.003 1.00 85.81 124 ASN A N 1
ATOM 958 C CA . ASN A 1 124 ? 3.212 8.480 -15.171 1.00 85.81 124 ASN A CA 1
ATOM 959 C C . ASN A 1 124 ? 3.604 7.025 -14.987 1.00 85.81 124 ASN A C 1
ATOM 961 O O . ASN A 1 124 ? 4.710 6.774 -14.529 1.00 85.81 124 ASN A O 1
ATOM 965 N N . TYR A 1 125 ? 2.752 6.058 -15.310 1.00 86.31 125 TYR A N 1
ATOM 966 C CA . TYR A 1 125 ? 3.085 4.668 -15.006 1.00 86.31 125 TYR A CA 1
ATOM 967 C C . TYR A 1 125 ? 2.663 3.678 -16.078 1.00 86.31 125 TYR A C 1
ATOM 969 O O . TYR A 1 125 ? 1.743 3.921 -16.856 1.00 86.31 125 TYR A O 1
ATOM 977 N N . GLY A 1 126 ? 3.364 2.546 -16.090 1.00 88.00 126 GLY A N 1
ATOM 978 C CA . GLY A 1 126 ? 2.970 1.334 -16.804 1.00 88.00 126 GLY A CA 1
ATOM 979 C C . GLY A 1 126 ? 2.658 0.207 -15.822 1.00 88.00 126 GLY A C 1
ATOM 980 O O . GLY A 1 126 ? 3.202 0.187 -14.713 1.00 88.00 126 GLY A O 1
ATOM 981 N N . LYS A 1 127 ? 1.787 -0.724 -16.233 1.00 90.00 127 LYS A N 1
ATOM 982 C CA . LYS A 1 127 ? 1.500 -1.961 -15.492 1.00 90.00 127 LYS A CA 1
ATOM 983 C C . LYS A 1 127 ? 1.893 -3.168 -16.334 1.00 90.00 127 LYS A C 1
ATOM 985 O O . LYS A 1 127 ? 1.440 -3.319 -17.469 1.00 90.00 127 LYS A O 1
ATOM 990 N N . TYR A 1 128 ? 2.712 -4.032 -15.755 1.00 92.56 128 TYR A N 1
ATOM 991 C CA . TYR A 1 128 ? 3.356 -5.142 -16.447 1.00 92.56 128 TYR A CA 1
ATOM 992 C C . TYR A 1 128 ? 3.084 -6.436 -15.688 1.00 92.56 128 TYR A C 1
ATOM 994 O O . TYR A 1 128 ? 3.285 -6.496 -14.476 1.00 92.56 128 TYR A O 1
ATOM 1002 N N . TYR A 1 129 ? 2.598 -7.449 -16.397 1.00 93.31 129 TYR A N 1
ATOM 1003 C CA . TYR A 1 129 ? 2.155 -8.709 -15.810 1.00 93.31 129 TYR A CA 1
ATOM 1004 C C . TYR A 1 129 ? 3.231 -9.757 -16.045 1.00 93.31 129 TYR A C 1
ATOM 1006 O O . TYR A 1 129 ? 3.626 -9.988 -17.185 1.00 93.31 129 TYR A O 1
ATOM 1014 N N . TYR A 1 130 ? 3.681 -10.364 -14.961 1.00 94.31 130 TYR A N 1
ATOM 1015 C CA . TYR A 1 130 ? 4.755 -11.338 -14.934 1.00 94.31 130 TYR A CA 1
ATOM 1016 C C . TYR A 1 130 ? 4.271 -12.618 -14.265 1.00 94.31 130 TYR A C 1
ATOM 1018 O O . TYR A 1 130 ? 3.422 -12.587 -13.364 1.00 94.31 130 TYR A O 1
ATOM 1026 N N . ASP A 1 131 ? 4.847 -13.739 -14.676 1.00 93.75 131 ASP A N 1
ATOM 1027 C CA . ASP A 1 131 ? 4.822 -14.935 -13.851 1.00 93.75 131 ASP A CA 1
ATOM 1028 C C . ASP A 1 131 ? 5.871 -14.837 -12.726 1.00 93.75 131 ASP A C 1
ATOM 1030 O O . ASP A 1 131 ? 6.615 -13.859 -12.588 1.00 93.75 131 ASP A O 1
ATOM 1034 N N . GLU A 1 132 ? 5.904 -15.849 -11.864 1.00 93.44 132 GLU A N 1
ATOM 1035 C CA . GLU A 1 132 ? 6.861 -15.881 -10.762 1.00 93.44 132 GLU A CA 1
ATOM 1036 C C . GLU A 1 132 ? 8.316 -16.033 -11.241 1.00 93.44 132 GLU A C 1
ATOM 1038 O O . GLU A 1 132 ? 9.225 -15.477 -10.620 1.00 93.44 132 GLU A O 1
ATOM 1043 N N . ALA A 1 133 ? 8.548 -16.768 -12.332 1.00 93.12 133 ALA A N 1
ATOM 1044 C CA . ALA A 1 133 ? 9.888 -17.054 -12.833 1.00 93.12 133 ALA A CA 1
ATOM 1045 C C . ALA A 1 133 ? 10.571 -15.781 -13.348 1.00 93.12 133 ALA A C 1
ATOM 1047 O O . ALA A 1 133 ? 11.735 -15.534 -13.023 1.00 93.12 133 ALA A O 1
ATOM 1048 N N . ASP A 1 134 ? 9.836 -14.933 -14.064 1.00 93.88 134 ASP A N 1
ATOM 1049 C CA . ASP A 1 134 ? 10.339 -13.654 -14.551 1.00 93.88 134 ASP A CA 1
ATOM 1050 C C . ASP A 1 134 ? 10.672 -12.692 -13.403 1.00 93.88 134 ASP A C 1
ATOM 1052 O O . ASP A 1 134 ? 11.739 -12.071 -13.399 1.00 93.88 134 ASP A O 1
ATOM 1056 N N . ILE A 1 135 ? 9.805 -12.589 -12.385 1.00 95.06 135 ILE A N 1
ATOM 1057 C CA . ILE A 1 135 ? 10.078 -11.737 -11.216 1.00 95.06 135 ILE A CA 1
ATOM 1058 C C . ILE A 1 135 ? 11.307 -12.227 -10.450 1.00 95.06 135 ILE A C 1
ATOM 1060 O O . ILE A 1 135 ? 12.152 -11.410 -10.074 1.00 95.06 135 ILE A O 1
ATOM 1064 N N . ARG A 1 136 ? 11.451 -13.544 -10.252 1.00 93.81 136 ARG A N 1
ATOM 1065 C CA . ARG A 1 136 ? 12.652 -14.128 -9.633 1.00 93.81 136 ARG A CA 1
ATOM 1066 C C . ARG A 1 136 ? 13.900 -13.819 -10.445 1.00 93.81 136 ARG A C 1
ATOM 1068 O O . ARG A 1 136 ? 14.899 -13.378 -9.881 1.00 93.81 136 ARG A O 1
ATOM 1075 N N . LYS A 1 137 ? 13.827 -13.946 -11.773 1.00 93.75 137 LYS A N 1
ATOM 1076 C CA . LYS A 1 137 ? 14.936 -13.593 -12.663 1.00 93.75 137 LYS A CA 1
ATOM 1077 C C . LYS A 1 137 ? 15.364 -12.134 -12.466 1.00 93.75 137 LYS A C 1
ATOM 1079 O O . LYS A 1 137 ? 16.554 -11.878 -12.294 1.00 93.75 137 LYS A O 1
ATOM 1084 N N . ILE A 1 138 ? 14.419 -11.192 -12.419 1.00 94.81 138 ILE A N 1
ATOM 1085 C CA . ILE A 1 138 ? 14.702 -9.764 -12.180 1.00 94.81 138 ILE A CA 1
ATOM 1086 C C . ILE A 1 138 ? 15.302 -9.535 -10.781 1.00 94.81 138 ILE A C 1
ATOM 1088 O O . ILE A 1 138 ? 16.239 -8.748 -10.629 1.00 94.81 138 ILE A O 1
ATOM 1092 N N . ALA A 1 139 ? 14.782 -10.218 -9.759 1.00 93.19 139 ALA A N 1
ATOM 1093 C CA . ALA A 1 139 ? 15.254 -10.104 -8.380 1.00 93.19 139 ALA A CA 1
ATOM 1094 C C . ALA A 1 139 ? 16.697 -10.616 -8.196 1.00 93.19 139 ALA A C 1
ATOM 1096 O O . ALA A 1 139 ? 17.469 -10.030 -7.435 1.00 93.19 139 ALA A O 1
ATOM 1097 N N . GLU A 1 140 ? 17.065 -11.696 -8.890 1.00 91.19 140 GLU A N 1
ATOM 1098 C CA . GLU A 1 140 ? 18.286 -12.466 -8.622 1.00 91.19 140 GLU A CA 1
ATOM 1099 C C . GLU A 1 140 ? 19.444 -12.155 -9.582 1.00 91.19 140 GLU A C 1
ATOM 1101 O O . GLU A 1 140 ? 20.603 -12.164 -9.169 1.00 91.19 140 GLU A O 1
ATOM 1106 N N . LYS A 1 141 ? 19.168 -11.871 -10.864 1.00 88.44 141 LYS A N 1
ATOM 1107 C CA . LYS A 1 141 ? 20.210 -11.790 -11.912 1.00 88.44 141 LYS A CA 1
ATOM 1108 C C . LYS A 1 141 ? 20.940 -10.455 -11.999 1.00 88.44 141 LYS A C 1
ATOM 1110 O O . LYS A 1 141 ? 21.856 -10.310 -12.805 1.00 88.44 141 LYS A O 1
ATOM 1115 N N . GLY A 1 142 ? 20.568 -9.495 -11.158 1.00 90.38 142 GLY A N 1
ATOM 1116 C CA . GLY A 1 142 ? 21.074 -8.133 -11.235 1.00 90.38 142 GLY A CA 1
ATOM 1117 C C . GLY A 1 142 ? 20.463 -7.365 -12.401 1.00 90.38 142 GLY A C 1
ATOM 1118 O O . GLY A 1 142 ? 20.328 -7.912 -13.482 1.00 90.38 142 GLY A O 1
ATOM 1119 N N . VAL A 1 143 ? 20.088 -6.106 -12.192 1.00 96.12 143 VAL A N 1
ATOM 1120 C CA . VAL A 1 143 ? 19.503 -5.221 -13.204 1.00 96.12 143 VAL A CA 1
ATOM 1121 C C . VAL A 1 143 ? 20.450 -4.058 -13.446 1.00 96.12 143 VAL A C 1
ATOM 1123 O O . VAL A 1 143 ? 20.820 -3.345 -12.511 1.00 96.12 143 VAL A O 1
ATOM 1126 N N . THR A 1 144 ? 20.829 -3.865 -14.706 1.00 95.75 144 THR A N 1
ATOM 1127 C CA . THR A 1 144 ? 21.742 -2.799 -15.141 1.00 95.75 144 THR A CA 1
ATOM 1128 C C . THR A 1 144 ? 20.987 -1.613 -15.728 1.00 95.75 144 THR A C 1
ATOM 1130 O O . THR A 1 144 ? 21.402 -0.465 -15.559 1.00 95.75 144 THR A O 1
ATOM 1133 N N . SER A 1 145 ? 19.848 -1.859 -16.377 1.00 96.75 145 SER A N 1
ATOM 1134 C CA . SER A 1 145 ? 18.994 -0.802 -16.908 1.00 96.75 145 SER A CA 1
ATOM 1135 C C . SER A 1 145 ? 17.554 -1.252 -17.123 1.00 96.75 145 SER A C 1
ATOM 1137 O O . SER A 1 145 ? 17.252 -2.444 -17.201 1.00 96.75 145 SER A O 1
ATOM 1139 N N . ILE A 1 146 ? 16.666 -0.269 -17.244 1.00 96.56 146 ILE A N 1
ATOM 1140 C CA . ILE A 1 146 ? 15.343 -0.442 -17.836 1.00 96.56 146 ILE A CA 1
ATOM 1141 C C . ILE A 1 146 ? 15.169 0.510 -19.019 1.00 96.56 146 ILE A C 1
ATOM 1143 O O . ILE A 1 146 ? 15.693 1.626 -19.012 1.00 96.56 146 ILE A O 1
ATOM 1147 N N . ASP A 1 147 ? 14.410 0.072 -20.015 1.00 94.62 147 ASP A N 1
ATOM 1148 C CA . ASP A 1 147 ? 13.991 0.863 -21.170 1.00 94.62 147 ASP A CA 1
ATOM 1149 C C . ASP A 1 147 ? 12.480 0.707 -21.352 1.00 94.62 147 ASP A C 1
ATOM 1151 O O . ASP A 1 147 ? 11.989 -0.403 -21.571 1.00 94.62 147 ASP A O 1
ATOM 1155 N N . ALA A 1 148 ? 11.746 1.808 -21.211 1.00 92.31 148 ALA A N 1
ATOM 1156 C CA . ALA A 1 148 ? 10.300 1.844 -21.369 1.00 92.31 148 ALA A CA 1
ATOM 1157 C C . ALA A 1 148 ? 9.882 2.765 -22.513 1.00 92.31 148 ALA A C 1
ATOM 1159 O O . ALA A 1 148 ? 10.359 3.894 -22.629 1.00 92.31 148 ALA A O 1
ATOM 1160 N N . THR A 1 149 ? 8.925 2.316 -23.323 1.00 89.50 149 THR A N 1
ATOM 1161 C CA . THR A 1 149 ? 8.415 3.105 -24.454 1.00 89.50 149 THR A CA 1
ATOM 1162 C C . THR A 1 149 ? 7.311 4.066 -24.008 1.00 89.50 149 THR A C 1
ATOM 1164 O O . THR A 1 149 ? 6.145 3.696 -23.946 1.00 89.50 149 THR A O 1
ATOM 1167 N N . ARG A 1 150 ? 7.658 5.328 -23.737 1.00 84.88 150 ARG A N 1
ATOM 1168 C CA . ARG A 1 150 ? 6.708 6.419 -23.444 1.00 84.88 150 ARG A CA 1
ATOM 1169 C C . ARG A 1 150 ? 5.842 6.789 -24.650 1.00 84.88 150 ARG A C 1
ATOM 1171 O O . ARG A 1 150 ? 4.683 7.150 -24.473 1.00 84.88 150 ARG A O 1
ATOM 1178 N N . ARG A 1 151 ? 6.393 6.761 -25.863 1.00 82.12 151 ARG A N 1
ATOM 1179 C CA . ARG A 1 151 ? 5.659 6.981 -27.122 1.00 82.12 151 ARG A CA 1
ATOM 1180 C C . ARG A 1 151 ? 6.365 6.275 -28.274 1.00 82.12 151 ARG A C 1
ATOM 1182 O O . ARG A 1 151 ? 7.559 6.021 -28.196 1.00 82.12 151 ARG A O 1
ATOM 1189 N N . TRP A 1 152 ? 5.633 5.990 -29.345 1.00 80.06 152 TRP A N 1
ATOM 1190 C CA . TRP A 1 152 ? 6.163 5.322 -30.537 1.00 80.06 152 TRP A CA 1
ATOM 1191 C C . TRP A 1 152 ? 6.938 6.302 -31.435 1.00 80.06 152 TRP A C 1
ATOM 1193 O O . TRP A 1 152 ? 6.503 6.633 -32.534 1.00 80.06 152 TRP A O 1
ATOM 1203 N N . SER A 1 153 ? 8.062 6.809 -30.928 1.00 77.38 153 SER A N 1
ATOM 1204 C CA . SER A 1 153 ? 9.037 7.638 -31.647 1.00 77.38 153 SER A CA 1
ATOM 1205 C C . SER A 1 153 ? 10.445 7.379 -31.102 1.00 77.38 153 SER A C 1
ATOM 1207 O O . SER A 1 153 ? 10.597 6.850 -30.003 1.00 77.38 153 SER A O 1
ATOM 1209 N N . GLU A 1 154 ? 11.481 7.763 -31.849 1.00 62.50 154 GLU A N 1
ATOM 1210 C CA . GLU A 1 154 ? 12.889 7.519 -31.487 1.00 62.50 154 GLU A CA 1
ATOM 1211 C C . GLU A 1 154 ? 13.291 8.169 -30.148 1.00 62.50 154 GLU A C 1
ATOM 1213 O O . GLU A 1 154 ? 13.991 7.575 -29.331 1.00 62.50 154 GLU A O 1
ATOM 1218 N N . ASP A 1 155 ? 12.757 9.356 -29.864 1.00 73.56 155 ASP A N 1
ATOM 1219 C CA . ASP A 1 155 ? 12.920 10.077 -28.597 1.00 73.56 155 ASP A CA 1
ATOM 1220 C C . ASP A 1 155 ? 11.867 9.698 -27.535 1.00 73.56 155 ASP A C 1
ATOM 1222 O O . ASP A 1 155 ? 11.766 10.307 -26.469 1.00 73.56 155 ASP A O 1
ATOM 1226 N N . GLY A 1 156 ? 11.054 8.684 -27.829 1.00 84.56 156 GLY A N 1
ATOM 1227 C CA . GLY A 1 156 ? 9.943 8.225 -27.011 1.00 84.56 156 GLY A CA 1
ATOM 1228 C C . GLY A 1 156 ? 10.316 7.213 -25.937 1.00 84.56 156 GLY A C 1
ATOM 1229 O O . GLY A 1 156 ? 9.417 6.600 -25.369 1.00 84.56 156 GLY A O 1
ATOM 1230 N N . HIS A 1 157 ? 11.602 7.025 -25.650 1.00 89.88 157 HIS A N 1
ATOM 1231 C CA . HIS A 1 157 ? 12.093 6.026 -24.704 1.00 89.88 157 HIS A CA 1
ATOM 1232 C C . HIS A 1 157 ? 12.531 6.648 -23.378 1.00 89.88 157 HIS A C 1
ATOM 1234 O O . HIS A 1 157 ? 13.194 7.684 -23.339 1.00 89.88 157 HIS A O 1
ATOM 1240 N N . ILE A 1 158 ? 12.197 5.983 -22.274 1.00 90.88 158 ILE A N 1
ATOM 1241 C CA . ILE A 1 158 ? 12.686 6.306 -20.935 1.00 90.88 158 ILE A CA 1
ATOM 1242 C C . ILE A 1 158 ? 13.710 5.247 -20.561 1.00 90.88 158 ILE A C 1
ATOM 1244 O O . ILE A 1 158 ? 13.354 4.120 -20.215 1.00 90.88 158 ILE A O 1
ATOM 1248 N N . LYS A 1 159 ? 14.986 5.627 -20.632 1.00 93.56 159 LYS A N 1
ATOM 1249 C CA . LYS A 1 159 ? 16.110 4.765 -20.271 1.00 93.56 159 LYS A CA 1
ATOM 1250 C C . LYS A 1 159 ? 16.624 5.139 -18.891 1.00 93.56 159 LYS A C 1
ATOM 1252 O O . LYS A 1 159 ? 17.042 6.275 -18.665 1.00 93.56 159 LYS A O 1
ATOM 1257 N N . VAL A 1 160 ? 16.625 4.172 -17.982 1.00 94.62 160 VAL A N 1
ATOM 1258 C CA . VAL A 1 160 ? 17.163 4.337 -16.630 1.00 94.62 160 VAL A CA 1
ATOM 1259 C C . VAL A 1 160 ? 18.285 3.340 -16.427 1.00 94.62 160 VAL A C 1
ATOM 1261 O O . VAL A 1 160 ? 18.084 2.146 -16.627 1.00 94.62 160 VAL A O 1
ATOM 1264 N N . THR A 1 161 ? 19.464 3.817 -16.045 1.00 96.19 161 THR A N 1
ATOM 1265 C CA . THR A 1 161 ? 20.616 2.966 -15.735 1.00 96.19 161 THR A CA 1
ATOM 1266 C C . THR A 1 161 ? 20.860 2.917 -14.232 1.00 96.19 161 THR A C 1
ATOM 1268 O O . THR A 1 161 ? 20.618 3.890 -13.511 1.00 96.19 161 THR A O 1
ATOM 1271 N N . TYR A 1 162 ? 21.340 1.769 -13.765 1.00 94.62 162 TYR A N 1
ATOM 1272 C CA . TYR A 1 162 ? 21.546 1.446 -12.356 1.00 94.62 162 TYR A CA 1
ATOM 1273 C C . TYR A 1 162 ? 23.001 1.037 -12.135 1.00 94.62 162 TYR A C 1
ATOM 1275 O O . TYR A 1 162 ? 23.575 0.305 -12.942 1.00 94.62 162 TYR A O 1
ATOM 1283 N N . LYS A 1 163 ? 23.619 1.526 -11.056 1.00 89.50 163 LYS A N 1
ATOM 1284 C CA . LYS A 1 163 ? 25.046 1.284 -10.783 1.00 89.50 163 LYS A CA 1
ATOM 1285 C C . LYS A 1 163 ? 25.271 0.035 -9.938 1.00 89.50 163 LYS A C 1
ATOM 1287 O O . LYS A 1 163 ? 26.320 -0.589 -10.049 1.00 89.50 163 LYS A O 1
ATOM 1292 N N . ALA A 1 164 ? 24.317 -0.319 -9.083 1.00 88.81 164 ALA A N 1
ATOM 1293 C CA . ALA A 1 164 ? 24.482 -1.345 -8.062 1.00 88.81 164 ALA A CA 1
ATOM 1294 C C . ALA A 1 164 ? 23.238 -2.234 -7.906 1.00 88.81 164 ALA A C 1
ATOM 1296 O O . ALA A 1 164 ? 22.920 -2.661 -6.786 1.00 88.81 164 ALA A O 1
ATOM 1297 N N . ASN A 1 165 ? 22.556 -2.546 -9.016 1.00 93.06 165 ASN A N 1
ATOM 1298 C CA . ASN A 1 165 ? 21.344 -3.369 -9.032 1.00 93.06 165 ASN A CA 1
ATOM 1299 C C . ASN A 1 165 ? 20.241 -2.809 -8.108 1.00 93.06 165 ASN A C 1
ATOM 1301 O O . ASN A 1 165 ? 19.567 -3.545 -7.389 1.00 93.06 165 ASN A O 1
ATOM 1305 N N . GLU A 1 166 ? 20.077 -1.490 -8.059 1.00 94.94 166 GLU A N 1
ATOM 1306 C CA . GLU A 1 166 ? 19.095 -0.844 -7.188 1.00 94.94 166 GLU A CA 1
ATOM 1307 C C . GLU A 1 166 ? 17.671 -1.312 -7.525 1.00 94.94 166 GLU A C 1
ATOM 1309 O O . GLU A 1 166 ? 16.881 -1.592 -6.620 1.00 94.94 166 GLU A O 1
ATOM 1314 N N . PHE A 1 167 ? 17.380 -1.486 -8.819 1.00 95.50 167 PHE A N 1
ATOM 1315 C CA . PHE A 1 167 ? 16.089 -1.972 -9.296 1.00 95.50 167 PHE A CA 1
ATOM 1316 C C . PHE A 1 167 ? 15.818 -3.428 -8.908 1.00 95.50 167 PHE A C 1
ATOM 1318 O O . PHE A 1 167 ? 14.810 -3.705 -8.259 1.00 95.50 167 PHE A O 1
ATOM 1325 N N . GLY A 1 168 ? 16.729 -4.357 -9.219 1.00 95.56 168 GLY A N 1
ATOM 1326 C CA . GLY A 1 168 ? 16.551 -5.768 -8.861 1.00 95.56 168 GLY A CA 1
ATOM 1327 C C . GLY A 1 168 ? 16.520 -5.985 -7.347 1.00 95.56 168 GLY A C 1
ATOM 1328 O O . GLY A 1 168 ? 15.690 -6.745 -6.863 1.00 95.56 168 GLY A O 1
ATOM 1329 N N . LYS A 1 169 ? 17.313 -5.239 -6.560 1.00 95.00 169 LYS A N 1
ATOM 1330 C CA . LYS A 1 169 ? 17.230 -5.262 -5.084 1.00 95.00 169 LYS A CA 1
ATOM 1331 C C . LYS A 1 169 ? 15.883 -4.761 -4.558 1.00 95.00 169 LYS A C 1
ATOM 1333 O O . LYS A 1 169 ? 15.392 -5.261 -3.547 1.00 95.00 169 LYS A O 1
ATOM 1338 N N . ALA A 1 170 ? 15.282 -3.752 -5.188 1.00 94.94 170 ALA A N 1
ATOM 1339 C CA . ALA A 1 170 ? 13.951 -3.282 -4.811 1.00 94.94 170 ALA A CA 1
ATOM 1340 C C . ALA A 1 170 ? 12.870 -4.324 -5.138 1.00 94.94 170 ALA A C 1
ATOM 1342 O O . ALA A 1 170 ? 12.030 -4.599 -4.281 1.00 94.94 170 ALA A O 1
ATOM 1343 N N . ILE A 1 171 ? 12.952 -4.960 -6.311 1.00 96.06 171 ILE A N 1
ATOM 1344 C CA . ILE A 1 171 ? 12.079 -6.079 -6.693 1.00 96.06 171 ILE A CA 1
ATOM 1345 C C . ILE A 1 171 ? 12.246 -7.250 -5.722 1.00 96.06 171 ILE A C 1
ATOM 1347 O O . ILE A 1 171 ? 11.247 -7.755 -5.226 1.00 96.06 171 ILE A O 1
ATOM 1351 N N . ALA A 1 172 ? 13.479 -7.631 -5.379 1.00 95.25 172 ALA A N 1
ATOM 1352 C CA . ALA A 1 172 ? 13.759 -8.708 -4.431 1.00 95.25 172 ALA A CA 1
ATOM 1353 C C . ALA A 1 172 ? 13.114 -8.450 -3.063 1.00 95.25 172 ALA A C 1
ATOM 1355 O O . ALA A 1 172 ? 12.449 -9.332 -2.526 1.00 95.25 172 ALA A O 1
ATOM 1356 N N . ARG A 1 173 ? 13.234 -7.222 -2.534 1.00 93.94 173 ARG A N 1
ATOM 1357 C CA . ARG A 1 173 ? 12.587 -6.831 -1.271 1.00 93.94 173 ARG A CA 1
ATOM 1358 C C . ARG A 1 173 ? 11.067 -6.948 -1.349 1.00 93.94 173 ARG A C 1
ATOM 1360 O O . ARG A 1 173 ? 10.475 -7.574 -0.480 1.00 93.94 173 ARG A O 1
ATOM 1367 N N . GLN A 1 174 ? 10.439 -6.390 -2.385 1.00 95.00 174 GLN A N 1
ATOM 1368 C CA . GLN A 1 174 ? 8.983 -6.473 -2.547 1.00 95.00 174 GLN A CA 1
ATOM 1369 C C . GLN A 1 174 ? 8.515 -7.919 -2.768 1.00 95.00 174 GLN A C 1
ATOM 1371 O O . GLN A 1 174 ? 7.521 -8.346 -2.190 1.00 95.00 174 GLN A O 1
ATOM 1376 N N . PHE A 1 175 ? 9.249 -8.711 -3.546 1.00 95.06 175 PHE A N 1
ATOM 1377 C CA . PHE A 1 175 ? 8.946 -10.120 -3.770 1.00 95.06 175 PHE A CA 1
ATOM 1378 C C . PHE A 1 175 ? 9.044 -10.947 -2.480 1.00 95.06 175 PHE A C 1
ATOM 1380 O O . PHE A 1 175 ? 8.171 -11.773 -2.199 1.00 95.06 175 PHE A O 1
ATOM 1387 N N . GLU A 1 176 ? 10.063 -10.692 -1.656 1.00 94.00 176 GLU A N 1
ATOM 1388 C CA . GLU A 1 176 ? 10.209 -11.290 -0.331 1.00 94.00 176 GLU A CA 1
ATOM 1389 C C . GLU A 1 176 ? 9.045 -10.895 0.593 1.00 94.00 176 GLU A C 1
ATOM 1391 O O . GLU A 1 176 ? 8.465 -11.770 1.239 1.00 94.00 176 GLU A O 1
ATOM 1396 N N . THR A 1 177 ? 8.648 -9.615 0.606 1.00 92.00 177 THR A N 1
ATOM 1397 C CA . THR A 1 177 ? 7.461 -9.124 1.329 1.00 92.00 177 THR A CA 1
ATOM 1398 C C . THR A 1 177 ? 6.217 -9.927 0.964 1.00 92.00 177 THR A C 1
ATOM 1400 O O . THR A 1 177 ? 5.527 -10.436 1.847 1.00 92.00 177 THR A O 1
ATOM 1403 N N . LEU A 1 178 ? 5.937 -10.070 -0.335 1.00 92.62 178 LEU A N 1
ATOM 1404 C CA . LEU A 1 178 ? 4.755 -10.779 -0.832 1.00 92.62 178 LEU A CA 1
ATOM 1405 C C . LEU A 1 178 ? 4.811 -12.282 -0.536 1.00 92.62 178 LEU A C 1
ATOM 1407 O O . LEU A 1 178 ? 3.775 -12.904 -0.310 1.00 92.62 178 LEU A O 1
ATOM 1411 N N . SER A 1 179 ? 6.006 -12.873 -0.523 1.00 90.06 179 SER A N 1
ATOM 1412 C CA . SER A 1 179 ? 6.202 -14.299 -0.232 1.00 90.06 179 SER A CA 1
ATOM 1413 C C . SER A 1 179 ? 6.061 -14.624 1.256 1.00 90.06 179 SER A C 1
ATOM 1415 O O . SER A 1 179 ? 5.647 -15.725 1.607 1.00 90.06 179 SER A O 1
ATOM 1417 N N . LYS A 1 180 ? 6.386 -13.664 2.131 1.00 89.94 180 LYS A N 1
ATOM 1418 C CA . LYS A 1 180 ? 6.265 -13.781 3.593 1.00 89.94 180 LYS A CA 1
ATOM 1419 C C . LYS A 1 180 ? 4.935 -13.263 4.143 1.00 89.94 180 LYS A C 1
ATOM 1421 O O . LYS A 1 180 ? 4.715 -13.347 5.352 1.00 89.94 180 LYS A O 1
ATOM 1426 N N . ALA A 1 181 ? 4.070 -12.707 3.296 1.00 86.12 181 ALA A N 1
ATOM 1427 C CA . ALA A 1 181 ? 2.754 -12.249 3.712 1.00 86.12 181 ALA A CA 1
ATOM 1428 C C . ALA A 1 181 ? 1.950 -13.425 4.287 1.00 86.12 181 ALA A C 1
ATOM 1430 O O . ALA A 1 181 ? 1.887 -14.507 3.701 1.00 86.12 181 ALA A O 1
ATOM 1431 N N . THR A 1 182 ? 1.342 -13.220 5.454 1.00 83.19 182 THR A N 1
ATOM 1432 C CA . THR A 1 182 ? 0.479 -14.226 6.078 1.00 83.19 182 THR A CA 1
ATOM 1433 C C . THR A 1 182 ? -0.735 -14.496 5.193 1.00 83.19 182 THR A C 1
ATOM 1435 O O . THR A 1 182 ? -1.185 -13.622 4.458 1.00 83.19 182 THR A O 1
ATOM 1438 N N . ALA A 1 183 ? -1.300 -15.701 5.240 1.00 80.69 183 ALA A N 1
ATOM 1439 C CA . ALA A 1 183 ? -2.527 -15.961 4.496 1.00 80.69 183 ALA A CA 1
ATOM 1440 C C . ALA A 1 183 ? -3.655 -15.048 5.024 1.00 80.69 183 ALA A C 1
ATOM 1442 O O . ALA A 1 183 ? -3.896 -15.039 6.237 1.00 80.69 183 ALA A O 1
ATOM 1443 N N . PRO A 1 184 ? -4.364 -14.296 4.160 1.00 81.31 184 PRO A N 1
ATOM 1444 C CA . PRO A 1 184 ? -5.458 -13.459 4.625 1.00 81.31 184 PRO A CA 1
ATOM 1445 C C . PRO A 1 184 ? -6.571 -14.329 5.214 1.00 81.31 184 PRO A C 1
ATOM 1447 O O . PRO A 1 184 ? -7.021 -15.310 4.607 1.00 81.31 184 PRO A O 1
ATOM 1450 N N . LYS A 1 185 ? -7.001 -13.970 6.427 1.00 69.12 185 LYS A N 1
ATOM 1451 C CA . LYS A 1 185 ? -7.974 -14.745 7.210 1.00 69.12 185 LYS A CA 1
ATOM 1452 C C . LYS A 1 185 ? -9.420 -14.487 6.789 1.00 69.12 185 LYS A C 1
ATOM 1454 O O . LYS A 1 185 ? -10.271 -15.336 7.028 1.00 69.12 185 LYS A O 1
ATOM 1459 N N . THR A 1 186 ? -9.707 -13.337 6.175 1.00 69.50 186 THR A N 1
ATOM 1460 C CA . THR A 1 186 ? -11.082 -12.887 5.925 1.00 69.50 186 THR A CA 1
ATOM 1461 C C . THR A 1 186 ? -11.320 -12.482 4.473 1.00 69.50 186 THR A C 1
ATOM 1463 O O . THR A 1 186 ? -10.448 -11.928 3.803 1.00 69.50 186 THR A O 1
ATOM 1466 N N . GLU A 1 187 ? -12.528 -12.781 3.998 1.00 77.75 187 GLU A N 1
ATOM 1467 C CA . GLU A 1 187 ? -13.071 -12.248 2.752 1.00 77.75 187 GLU A CA 1
ATOM 1468 C C . GLU A 1 187 ? -13.494 -10.790 2.974 1.00 77.75 187 GLU A C 1
ATOM 1470 O O . GLU A 1 187 ? -14.192 -10.476 3.950 1.00 77.75 187 GLU A O 1
ATOM 1475 N N . LEU A 1 188 ? -13.105 -9.887 2.072 1.00 74.94 188 LEU A N 1
ATOM 1476 C CA . LEU A 1 188 ? -13.585 -8.507 2.109 1.00 74.94 188 LEU A CA 1
ATOM 1477 C C . LEU A 1 188 ? -15.025 -8.435 1.584 1.00 74.94 188 LEU A C 1
ATOM 1479 O O . LEU A 1 188 ? -15.258 -8.085 0.430 1.00 74.94 188 LEU A O 1
ATOM 1483 N N . GLY A 1 189 ? -16.007 -8.718 2.442 1.00 61.69 189 GLY A N 1
ATOM 1484 C CA . GLY A 1 189 ? -17.376 -8.227 2.229 1.00 61.69 189 GLY A CA 1
ATOM 1485 C C . GLY A 1 189 ? -17.396 -6.699 2.332 1.00 61.69 189 GLY A C 1
ATOM 1486 O O . GLY A 1 189 ? -16.623 -6.160 3.119 1.00 61.69 189 GLY A O 1
ATOM 1487 N N . ASP A 1 190 ? -18.233 -5.980 1.580 1.00 66.50 190 ASP A N 1
ATOM 1488 C CA . ASP A 1 190 ? -18.151 -4.511 1.451 1.00 66.50 190 ASP A CA 1
ATOM 1489 C C . ASP A 1 190 ? -18.205 -3.765 2.810 1.00 66.50 190 ASP A C 1
ATOM 1491 O O . ASP A 1 190 ? -19.271 -3.501 3.384 1.00 66.50 190 ASP A O 1
ATOM 1495 N N . GLN A 1 191 ? -17.019 -3.439 3.345 1.00 81.19 191 GLN A N 1
ATOM 1496 C CA . GLN A 1 191 ? -16.820 -2.755 4.632 1.00 81.19 191 GLN A CA 1
ATOM 1497 C C . GLN A 1 191 ? -16.752 -1.229 4.493 1.00 81.19 191 GLN A C 1
ATOM 1499 O O . GLN A 1 191 ? -16.480 -0.545 5.473 1.00 81.19 191 GLN A O 1
ATOM 1504 N N . LEU A 1 192 ? -16.971 -0.685 3.299 1.00 82.94 192 LEU A N 1
ATOM 1505 C CA . LEU A 1 192 ? -16.948 0.756 3.064 1.00 82.94 192 LEU A CA 1
ATOM 1506 C C . LEU A 1 192 ? -18.347 1.346 3.251 1.00 82.94 192 LEU A C 1
ATOM 1508 O O . LEU A 1 192 ? -19.345 0.708 2.910 1.00 82.94 192 LEU A O 1
ATOM 1512 N N . GLN A 1 193 ? -18.407 2.539 3.836 1.00 81.75 193 GLN A N 1
ATOM 1513 C CA . GLN A 1 193 ? -19.639 3.280 4.104 1.00 81.75 193 GLN A CA 1
ATOM 1514 C C . GLN A 1 193 ? -19.780 4.490 3.180 1.00 81.75 193 GLN A C 1
ATOM 1516 O O . GLN A 1 193 ? -20.872 4.734 2.672 1.00 81.75 193 GLN A O 1
ATOM 1521 N N . ALA A 1 194 ? -18.692 5.223 2.942 1.00 78.50 194 ALA A N 1
ATOM 1522 C CA . ALA A 1 194 ? -18.708 6.422 2.116 1.00 78.50 194 ALA A CA 1
ATOM 1523 C C . ALA A 1 194 ? -17.397 6.587 1.346 1.00 78.50 194 ALA A C 1
ATOM 1525 O O . ALA A 1 194 ? -16.317 6.278 1.851 1.00 78.50 194 ALA A O 1
ATOM 1526 N N . ILE A 1 195 ? -17.513 7.094 0.121 1.00 83.19 195 ILE A N 1
ATOM 1527 C CA . ILE A 1 195 ? -16.397 7.574 -0.690 1.00 83.19 195 ILE A CA 1
ATOM 1528 C C . ILE A 1 195 ? -16.778 8.983 -1.131 1.00 83.19 195 ILE A C 1
ATOM 1530 O O . ILE A 1 195 ? -17.797 9.164 -1.797 1.00 83.19 195 ILE A O 1
ATOM 1534 N N . ASN A 1 196 ? -15.980 9.974 -0.752 1.00 78.31 196 ASN A N 1
ATOM 1535 C CA . ASN A 1 196 ? -16.150 11.349 -1.199 1.00 78.31 196 ASN A CA 1
ATOM 1536 C C . ASN A 1 196 ? -14.876 11.793 -1.915 1.00 78.31 196 ASN A C 1
ATOM 1538 O O . ASN A 1 196 ? -13.794 11.807 -1.329 1.00 78.31 196 ASN A O 1
ATOM 1542 N N . ALA A 1 197 ? -15.013 12.142 -3.189 1.00 76.38 197 ALA A N 1
ATOM 1543 C CA . ALA A 1 197 ? -13.936 12.713 -3.974 1.00 76.38 197 ALA A CA 1
ATOM 1544 C C . ALA A 1 197 ? -14.227 14.200 -4.197 1.00 76.38 197 ALA A C 1
ATOM 1546 O O . ALA A 1 197 ? -15.202 14.557 -4.858 1.00 76.38 197 ALA A O 1
ATOM 1547 N N . GLN A 1 198 ? -13.365 15.071 -3.668 1.00 67.50 198 GLN A N 1
ATOM 1548 C CA . GLN A 1 198 ? -13.408 16.508 -3.939 1.00 67.50 198 GLN A CA 1
ATOM 1549 C C . GLN A 1 198 ? -12.094 16.946 -4.569 1.00 67.50 198 GLN A C 1
ATOM 1551 O O . GLN A 1 198 ? -11.024 16.873 -3.961 1.00 67.50 198 GLN A O 1
ATOM 1556 N N . GLY A 1 199 ? -12.168 17.406 -5.817 1.00 73.81 199 GLY A N 1
ATOM 1557 C CA . GLY A 1 199 ? -10.974 17.757 -6.574 1.00 73.81 199 GLY A CA 1
ATOM 1558 C C . GLY A 1 199 ? -10.025 16.562 -6.684 1.00 73.81 199 GLY A C 1
ATOM 1559 O O . GLY A 1 199 ? -10.376 15.540 -7.265 1.00 73.81 199 GLY A O 1
ATOM 1560 N N . SER A 1 200 ? -8.788 16.702 -6.203 1.00 70.94 200 SER A N 1
ATOM 1561 C CA . SER A 1 200 ? -7.757 15.649 -6.180 1.00 70.94 200 SER A CA 1
ATOM 1562 C C . SER A 1 200 ? -7.752 14.784 -4.926 1.00 70.94 200 SER A C 1
ATOM 1564 O O . SER A 1 200 ? -6.890 13.920 -4.807 1.00 70.94 200 SER A O 1
ATOM 1566 N N . ASN A 1 201 ? -8.629 15.068 -3.971 1.00 79.88 201 ASN A N 1
ATOM 1567 C CA . ASN A 1 201 ? -8.594 14.431 -2.668 1.00 79.88 201 ASN A CA 1
ATOM 1568 C C . ASN A 1 201 ? -9.641 13.329 -2.613 1.00 79.88 201 ASN A C 1
ATOM 1570 O O . ASN A 1 201 ? -10.754 13.503 -3.119 1.00 79.88 201 ASN A O 1
ATOM 1574 N N . THR A 1 202 ? -9.280 12.229 -1.965 1.00 84.12 202 THR A N 1
ATOM 1575 C CA . THR A 1 202 ? -10.169 11.086 -1.766 1.00 84.12 202 THR A CA 1
ATOM 1576 C C . THR A 1 202 ? -10.329 10.867 -0.278 1.00 84.12 202 THR A C 1
ATOM 1578 O O . THR A 1 202 ? -9.342 10.727 0.440 1.00 84.12 202 THR A O 1
ATOM 1581 N N . LEU A 1 203 ? -11.571 10.822 0.181 1.00 87.00 203 LEU A N 1
ATOM 1582 C CA . LEU A 1 203 ? -11.922 10.426 1.532 1.00 87.00 203 LEU A CA 1
ATOM 1583 C C . LEU A 1 203 ? -12.708 9.121 1.459 1.00 87.00 203 LEU A C 1
ATOM 1585 O O . LEU A 1 203 ? -13.668 9.012 0.693 1.00 87.00 203 LEU A O 1
ATOM 1589 N N . VAL A 1 204 ? -12.288 8.134 2.244 1.00 87.81 204 VAL A N 1
ATOM 1590 C CA . VAL A 1 204 ? -12.939 6.826 2.334 1.00 87.81 204 VAL A CA 1
ATOM 1591 C C . VAL A 1 204 ? -13.210 6.509 3.793 1.00 87.81 204 VAL A C 1
ATOM 1593 O O . VAL A 1 204 ? -12.294 6.507 4.610 1.00 87.81 204 VAL A O 1
ATOM 1596 N N . GLU A 1 205 ? -14.456 6.182 4.110 1.00 88.00 205 GLU A N 1
ATOM 1597 C CA . GLU A 1 205 ? -14.860 5.777 5.453 1.00 88.00 205 GLU A CA 1
ATOM 1598 C C . GLU A 1 205 ? -15.259 4.309 5.455 1.00 88.00 205 GLU A C 1
ATOM 1600 O O . GLU A 1 205 ? -16.029 3.844 4.606 1.00 88.00 205 GLU A O 1
ATOM 1605 N N . SER A 1 206 ? -14.745 3.571 6.432 1.00 90.75 206 SER A N 1
ATOM 1606 C CA . SER A 1 206 ? -15.211 2.220 6.713 1.00 90.75 206 SER A CA 1
ATOM 1607 C C . SER A 1 206 ? -16.401 2.227 7.668 1.00 90.75 206 SER A C 1
ATOM 1609 O O . SER A 1 206 ? -16.571 3.130 8.488 1.00 90.75 206 SER A O 1
ATOM 1611 N N . LYS A 1 207 ? -17.216 1.176 7.586 1.00 88.88 207 LYS A N 1
ATOM 1612 C CA . LYS A 1 207 ? -18.242 0.888 8.587 1.00 88.88 207 LYS A CA 1
ATOM 1613 C C . LYS A 1 207 ? -17.580 0.660 9.942 1.00 88.88 207 LYS A C 1
ATOM 1615 O O . LYS A 1 207 ? -16.526 0.033 10.035 1.00 88.88 207 LYS A O 1
ATOM 1620 N N . THR A 1 208 ? -18.249 1.091 11.003 1.00 90.12 208 THR A N 1
ATOM 1621 C CA . THR A 1 208 ? -17.868 0.709 12.362 1.00 90.12 208 THR A CA 1
ATOM 1622 C C . THR A 1 208 ? -18.191 -0.766 12.606 1.00 90.12 208 THR A C 1
ATOM 1624 O O . THR A 1 208 ? -19.301 -1.217 12.328 1.00 90.12 208 THR A O 1
ATOM 1627 N N . VAL A 1 209 ? -17.230 -1.516 13.142 1.00 92.25 209 VAL A N 1
ATOM 1628 C CA . VAL A 1 209 ? -17.358 -2.943 13.456 1.00 92.25 209 VAL A CA 1
ATOM 1629 C C . VAL A 1 209 ? -17.143 -3.150 14.949 1.00 92.25 209 VAL A C 1
ATOM 1631 O O . VAL A 1 209 ? -16.143 -2.700 15.509 1.00 92.25 209 VAL A O 1
ATOM 1634 N N . SER A 1 210 ? -18.081 -3.831 15.603 1.00 92.62 210 SER A N 1
ATOM 1635 C CA . SER A 1 210 ? -17.953 -4.189 17.015 1.00 92.62 210 SER A CA 1
ATOM 1636 C C . SER A 1 210 ? -16.896 -5.270 17.207 1.00 92.62 210 SER A C 1
ATOM 1638 O O . SER A 1 210 ? -16.924 -6.302 16.541 1.00 92.62 210 SER A O 1
ATOM 1640 N N . ILE A 1 211 ? -15.973 -5.028 18.135 1.00 92.00 211 ILE A N 1
ATOM 1641 C CA . ILE A 1 211 ? -14.995 -6.024 18.587 1.00 92.00 211 ILE A CA 1
ATOM 1642 C C . ILE A 1 211 ? -15.593 -6.827 19.739 1.00 92.00 211 ILE A C 1
ATOM 1644 O O . ILE A 1 211 ? -15.457 -8.045 19.799 1.00 92.00 211 ILE A O 1
ATOM 1648 N N . ASN A 1 212 ? -16.254 -6.132 20.662 1.00 89.88 212 ASN A N 1
ATOM 1649 C CA . ASN A 1 212 ? -16.962 -6.701 21.801 1.00 89.88 212 ASN A CA 1
ATOM 1650 C C . ASN A 1 212 ? -18.034 -5.703 22.283 1.00 89.88 212 ASN A C 1
ATOM 1652 O O . ASN A 1 212 ? -18.300 -4.697 21.627 1.00 89.88 212 ASN A O 1
ATOM 1656 N N . SER A 1 213 ? -18.650 -5.966 23.437 1.00 88.88 213 SER A N 1
ATOM 1657 C CA . SER A 1 213 ? -19.668 -5.086 24.029 1.00 88.88 213 SER A CA 1
ATOM 1658 C C . SER A 1 213 ? -19.139 -3.721 24.492 1.00 88.88 213 SER A C 1
ATOM 1660 O O . SER A 1 213 ? -19.932 -2.818 24.741 1.00 88.88 213 SER A O 1
ATOM 1662 N N . GLN A 1 214 ? -17.820 -3.558 24.619 1.00 90.50 214 GLN A N 1
ATOM 1663 C CA . GLN A 1 214 ? -17.174 -2.349 25.138 1.00 90.50 214 GLN A CA 1
ATOM 1664 C C . GLN A 1 214 ? -16.551 -1.481 24.045 1.00 90.50 214 GLN A C 1
ATOM 1666 O O . GLN A 1 214 ? -16.326 -0.296 24.281 1.00 90.50 214 GLN A O 1
ATOM 1671 N N . LEU A 1 215 ? -16.243 -2.057 22.880 1.00 94.44 215 LEU A N 1
ATOM 1672 C CA . LEU A 1 215 ? -15.488 -1.386 21.834 1.00 94.44 215 LEU A CA 1
ATOM 1673 C C . LEU A 1 215 ? -15.994 -1.742 20.443 1.00 94.44 215 LEU A C 1
ATOM 1675 O O . LEU A 1 215 ? -16.085 -2.912 20.063 1.00 94.44 215 LEU A O 1
ATOM 1679 N N . SER A 1 216 ? -16.218 -0.704 19.648 1.00 95.00 216 SER A N 1
ATOM 1680 C CA . SER A 1 216 ? -16.311 -0.810 18.195 1.00 95.00 216 SER A CA 1
ATOM 1681 C C . SER A 1 216 ? -15.270 0.083 17.530 1.00 95.00 216 SER A C 1
ATOM 1683 O O . SER A 1 216 ? -14.845 1.079 18.112 1.00 95.00 216 SER A O 1
ATOM 1685 N N . VAL A 1 217 ? -14.847 -0.281 16.322 1.00 95.38 217 VAL A N 1
ATOM 1686 C CA . VAL A 1 217 ? -13.775 0.410 15.598 1.00 95.38 217 VAL A CA 1
ATOM 1687 C C . VAL A 1 217 ? -14.226 0.759 14.193 1.00 95.38 217 VAL A C 1
ATOM 1689 O O . VAL A 1 217 ? -14.845 -0.055 13.514 1.00 95.38 217 VAL A O 1
ATOM 1692 N N . GLY A 1 218 ? -13.907 1.972 13.763 1.00 93.75 218 GLY A N 1
ATOM 1693 C CA . GLY A 1 218 ? -13.959 2.411 12.378 1.00 93.75 218 GLY A CA 1
ATOM 1694 C C . GLY A 1 218 ? -12.633 3.049 11.980 1.00 93.75 218 GLY A C 1
ATOM 1695 O O . GLY A 1 218 ? -11.833 3.451 12.823 1.00 93.75 218 GLY A O 1
ATOM 1696 N N . LEU A 1 219 ? -12.418 3.146 10.679 1.00 94.31 219 LEU A N 1
ATOM 1697 C CA . LEU A 1 219 ? -11.250 3.773 10.078 1.00 94.31 219 LEU A CA 1
ATOM 1698 C C . LEU A 1 219 ? -11.707 4.725 8.970 1.00 94.31 219 LEU A C 1
ATOM 1700 O O . LEU A 1 219 ? -12.577 4.368 8.169 1.00 94.31 219 LEU A O 1
ATOM 1704 N N . VAL A 1 220 ? -11.111 5.909 8.925 1.00 90.50 220 VAL A N 1
ATOM 1705 C CA . VAL A 1 220 ? -11.214 6.850 7.806 1.00 90.50 220 VAL A CA 1
ATOM 1706 C C . VAL A 1 220 ? -9.846 6.959 7.159 1.00 90.50 220 VAL A C 1
ATOM 1708 O O . VAL A 1 220 ? -8.830 6.946 7.848 1.00 90.50 220 VAL A O 1
ATOM 1711 N N . TYR A 1 221 ? -9.822 7.068 5.840 1.00 90.75 221 TYR A N 1
ATOM 1712 C CA . TYR A 1 221 ? -8.631 7.355 5.059 1.00 90.75 221 TYR A CA 1
ATOM 1713 C C . TYR A 1 221 ? -8.816 8.630 4.269 1.00 90.75 221 TYR A C 1
ATOM 1715 O O . TYR A 1 221 ? -9.861 8.848 3.653 1.00 90.75 221 TYR A O 1
ATOM 1723 N N . LEU A 1 222 ? -7.763 9.435 4.271 1.00 88.00 222 LEU A N 1
ATOM 1724 C CA . LEU A 1 222 ? -7.676 10.671 3.525 1.00 88.00 222 LEU A CA 1
ATOM 1725 C C . LEU A 1 222 ? -6.454 10.610 2.615 1.00 88.00 222 LEU A C 1
ATOM 1727 O O . LEU A 1 222 ? -5.328 10.440 3.081 1.00 88.00 222 LEU A O 1
ATOM 1731 N N . TYR A 1 223 ? -6.685 10.790 1.321 1.00 86.25 223 TYR A N 1
ATOM 1732 C CA . TYR A 1 223 ? -5.658 11.008 0.315 1.00 86.25 223 TYR A CA 1
ATOM 1733 C C . TYR A 1 223 ? -5.646 12.472 -0.111 1.00 86.25 223 TYR A C 1
ATOM 1735 O O . TYR A 1 223 ? -6.672 13.014 -0.534 1.00 86.25 223 TYR A O 1
ATOM 1743 N N . TYR A 1 224 ? -4.470 13.092 -0.058 1.00 82.38 224 TYR A N 1
ATOM 1744 C CA . TYR A 1 224 ? -4.247 14.469 -0.485 1.00 82.38 224 TYR A CA 1
ATOM 1745 C C . TYR A 1 224 ? -3.534 14.485 -1.835 1.00 82.38 224 TYR A C 1
ATOM 1747 O O . TYR A 1 224 ? -2.302 14.468 -1.900 1.00 82.38 224 TYR A O 1
ATOM 1755 N N . GLY A 1 225 ? -4.287 14.564 -2.933 1.00 76.25 225 GLY A N 1
ATOM 1756 C CA . GLY A 1 225 ? -3.704 14.460 -4.275 1.00 76.25 225 GLY A CA 1
ATOM 1757 C C . GLY A 1 225 ? -2.701 15.562 -4.631 1.00 76.25 225 GLY A C 1
ATOM 1758 O O . GLY A 1 225 ? -1.821 15.331 -5.450 1.00 76.25 225 GLY A O 1
ATOM 1759 N N . SER A 1 226 ? -2.755 16.731 -3.985 1.00 75.69 226 SER A N 1
ATOM 1760 C CA . SER A 1 226 ? -1.793 17.823 -4.215 1.00 75.69 226 SER A CA 1
ATOM 1761 C C . SER A 1 226 ? -0.389 17.542 -3.666 1.00 75.69 226 SER A C 1
ATOM 1763 O O . SER A 1 226 ? 0.591 18.113 -4.151 1.00 75.69 226 SER A O 1
ATOM 1765 N N . THR A 1 227 ? -0.285 16.675 -2.657 1.00 77.19 227 THR A N 1
ATOM 1766 C CA . THR A 1 227 ? 0.975 16.335 -1.975 1.00 77.19 227 THR A CA 1
ATOM 1767 C C . THR A 1 227 ? 1.311 14.849 -2.057 1.00 77.19 227 THR A C 1
ATOM 1769 O O . THR A 1 227 ? 2.380 14.449 -1.608 1.00 77.19 227 THR A O 1
ATOM 1772 N N . ASN A 1 228 ? 0.412 14.030 -2.619 1.00 75.31 228 ASN A N 1
ATOM 1773 C CA . ASN A 1 228 ? 0.494 12.569 -2.621 1.00 75.31 228 ASN A CA 1
ATOM 1774 C C . ASN A 1 228 ? 0.691 11.984 -1.204 1.00 75.31 228 ASN A C 1
ATOM 1776 O O . ASN A 1 228 ? 1.308 10.933 -1.038 1.00 75.31 228 ASN A O 1
ATOM 1780 N N . LYS A 1 229 ? 0.184 12.685 -0.180 1.00 81.25 229 LYS A N 1
ATOM 1781 C CA . LYS A 1 229 ? 0.216 12.251 1.220 1.00 81.25 229 LYS A CA 1
ATOM 1782 C C . LYS A 1 229 ? -1.081 11.558 1.601 1.00 81.25 229 LYS A C 1
ATOM 1784 O O . LYS A 1 229 ? -2.129 11.777 0.994 1.00 81.25 229 LYS A O 1
ATOM 1789 N N . GLU A 1 230 ? -0.992 10.760 2.651 1.00 85.62 230 GLU A N 1
ATOM 1790 C CA . GLU A 1 230 ? -2.096 9.982 3.192 1.00 85.62 230 GLU A CA 1
ATOM 1791 C C . GLU A 1 230 ? -2.223 10.215 4.692 1.00 85.62 230 GLU A C 1
ATOM 1793 O O . GLU A 1 230 ? -1.239 10.512 5.374 1.00 85.62 230 GLU A O 1
ATOM 1798 N N . SER A 1 231 ? -3.431 10.076 5.219 1.00 89.31 231 SER A N 1
ATOM 1799 C CA . SER A 1 231 ? -3.706 10.132 6.653 1.00 89.31 231 SER A CA 1
ATOM 1800 C C . SER A 1 231 ? -4.848 9.192 7.012 1.00 89.31 231 SER A C 1
ATOM 1802 O O . SER A 1 231 ? -5.646 8.811 6.150 1.00 89.31 231 SER A O 1
ATOM 1804 N N . TYR A 1 232 ? -4.890 8.797 8.281 1.00 91.75 232 TYR A N 1
ATOM 1805 C CA . TYR A 1 232 ? -5.864 7.850 8.800 1.00 91.75 232 TYR A CA 1
ATOM 1806 C C . TYR A 1 232 ? -6.470 8.386 10.092 1.00 91.75 232 TYR A C 1
ATOM 1808 O O . TYR A 1 232 ? -5.729 8.763 10.999 1.00 91.75 232 TYR A O 1
ATOM 1816 N N . ASP A 1 233 ? -7.797 8.331 10.196 1.00 92.12 233 ASP A N 1
ATOM 1817 C CA . ASP A 1 233 ? -8.496 8.596 11.452 1.00 92.12 233 ASP A CA 1
ATOM 1818 C C . ASP A 1 233 ? -8.979 7.258 12.010 1.00 92.12 233 ASP A C 1
ATOM 1820 O O . ASP A 1 233 ? -9.822 6.581 11.411 1.00 92.12 233 ASP A O 1
ATOM 1824 N N . LEU A 1 234 ? -8.455 6.872 13.171 1.00 94.69 234 LEU A N 1
ATOM 1825 C CA . LEU A 1 234 ? -8.949 5.735 13.932 1.00 94.69 234 LEU A CA 1
ATOM 1826 C C . LEU A 1 234 ? -10.106 6.205 14.815 1.00 94.69 234 LEU A C 1
ATOM 1828 O O . LEU A 1 234 ? -9.920 7.014 15.723 1.00 94.69 234 LEU A O 1
ATOM 1832 N N . ASN A 1 235 ? -11.297 5.675 14.553 1.00 93.56 235 ASN A N 1
ATOM 1833 C CA . ASN A 1 235 ? -12.495 5.943 15.336 1.00 93.56 235 ASN A CA 1
ATOM 1834 C C . ASN A 1 235 ? -12.744 4.780 16.302 1.00 93.56 235 ASN A C 1
ATOM 1836 O O . ASN A 1 235 ? -13.055 3.668 15.868 1.00 93.56 235 ASN A O 1
ATOM 1840 N N . LEU A 1 236 ? -12.626 5.035 17.603 1.00 94.56 236 LEU A N 1
ATOM 1841 C CA . LEU A 1 236 ? -12.993 4.092 18.656 1.00 94.56 236 LEU A CA 1
ATOM 1842 C C . LEU A 1 236 ? -14.333 4.511 19.255 1.00 94.56 236 LEU A C 1
ATOM 1844 O O . LEU A 1 236 ? -14.494 5.646 19.696 1.00 94.56 236 LEU A O 1
ATOM 1848 N N . TYR A 1 237 ? -15.282 3.586 19.324 1.00 93.88 237 TYR A N 1
ATOM 1849 C CA . TYR A 1 237 ? -16.562 3.803 19.986 1.00 93.88 237 TYR A CA 1
ATOM 1850 C C . TYR A 1 237 ? -16.652 2.970 21.265 1.00 93.88 237 TYR A C 1
ATOM 1852 O O . TYR A 1 237 ? -16.660 1.739 21.207 1.00 93.88 237 TYR A O 1
ATOM 1860 N N . LEU A 1 238 ? -16.730 3.664 22.400 1.00 93.44 238 LEU A N 1
ATOM 1861 C CA . LEU A 1 238 ? -16.888 3.156 23.757 1.00 93.44 238 LEU A CA 1
ATOM 1862 C C . LEU A 1 238 ? -18.274 3.576 24.293 1.00 93.44 238 LEU A C 1
ATOM 1864 O O . LEU A 1 238 ? -18.430 4.695 24.797 1.00 93.44 238 LEU A O 1
ATOM 1868 N N . PRO A 1 239 ? -19.300 2.710 24.188 1.00 89.69 239 PRO A N 1
ATOM 1869 C CA . PRO A 1 239 ? -20.667 3.047 24.576 1.00 89.69 239 PRO A CA 1
ATOM 1870 C C . PRO A 1 239 ? -20.777 3.529 26.031 1.00 89.69 239 PRO A C 1
ATOM 1872 O O . PRO A 1 239 ? -20.205 2.937 26.948 1.00 89.69 239 PRO A O 1
ATOM 1875 N N . GLY A 1 240 ? -21.546 4.599 26.254 1.00 88.00 240 GLY A N 1
ATOM 1876 C CA . GLY A 1 240 ? -21.845 5.117 27.596 1.00 88.00 240 GLY A CA 1
ATOM 1877 C C . GLY A 1 240 ? -20.675 5.809 28.308 1.00 88.00 240 GLY A C 1
ATOM 1878 O O . GLY A 1 240 ? -20.747 6.027 29.519 1.00 88.00 240 GLY A O 1
ATOM 1879 N N . LYS A 1 241 ? -19.593 6.136 27.591 1.00 90.31 241 LYS A N 1
ATOM 1880 C CA . LYS A 1 241 ? -18.452 6.898 28.117 1.00 90.31 241 LYS A CA 1
ATOM 1881 C C . LYS A 1 241 ? -18.491 8.346 27.646 1.00 90.31 241 LYS A C 1
ATOM 1883 O O . LYS A 1 241 ? -18.968 8.631 26.553 1.00 90.31 241 LYS A O 1
ATOM 1888 N N . ASN A 1 242 ? -17.971 9.248 28.466 1.00 89.88 242 ASN A N 1
ATOM 1889 C CA . ASN A 1 242 ? -17.751 10.638 28.096 1.00 89.88 242 ASN A CA 1
ATOM 1890 C C . ASN A 1 242 ? -16.242 10.884 28.025 1.00 89.88 242 ASN A C 1
ATOM 1892 O O . ASN A 1 242 ? -15.517 10.568 28.967 1.00 89.88 242 ASN A O 1
ATOM 1896 N N . ILE A 1 243 ? -15.766 11.359 26.879 1.00 91.06 243 ILE A N 1
ATOM 1897 C CA . ILE A 1 243 ? -14.340 11.367 26.547 1.00 91.06 243 ILE A CA 1
ATOM 1898 C C . ILE A 1 243 ? -13.975 12.797 26.154 1.00 91.06 243 ILE A C 1
ATOM 1900 O O . ILE A 1 243 ? -14.375 13.227 25.072 1.00 91.06 243 ILE A O 1
ATOM 1904 N N . PRO A 1 244 ? -13.277 13.549 27.025 1.00 90.50 244 PRO A N 1
ATOM 1905 C CA . PRO A 1 244 ? -13.001 14.957 26.776 1.00 90.50 244 PRO A CA 1
ATOM 1906 C C . PRO A 1 244 ? -12.006 15.151 25.626 1.00 90.50 244 PRO A C 1
ATOM 1908 O O . PRO A 1 244 ? -11.173 14.285 25.346 1.00 90.50 244 PRO A O 1
ATOM 1911 N N . LEU A 1 245 ? -12.056 16.321 24.984 1.00 91.75 245 LEU A N 1
ATOM 1912 C CA . LEU A 1 245 ? -11.025 16.742 24.036 1.00 91.75 245 LEU A CA 1
ATOM 1913 C C . LEU A 1 245 ? -9.640 16.706 24.701 1.00 91.75 245 LEU A C 1
ATOM 1915 O O . LEU A 1 245 ? -9.484 17.137 25.843 1.00 91.75 245 LEU A O 1
ATOM 1919 N N . GLY A 1 246 ? -8.639 16.185 23.993 1.00 91.38 246 GLY A N 1
ATOM 1920 C CA . GLY A 1 246 ? -7.282 16.017 24.513 1.00 91.38 246 GLY A CA 1
ATOM 1921 C C . GLY A 1 246 ? -7.101 14.823 25.455 1.00 91.38 246 GLY A C 1
ATOM 1922 O O . GLY A 1 246 ? -5.992 14.608 25.943 1.00 91.38 246 GLY A O 1
ATOM 1923 N N . ALA A 1 247 ? -8.146 14.021 25.709 1.00 93.56 247 ALA A N 1
ATOM 1924 C CA . ALA A 1 247 ? -8.023 12.795 26.494 1.00 93.56 247 ALA A CA 1
ATOM 1925 C C . ALA A 1 247 ? -6.942 11.878 25.913 1.00 93.56 247 ALA A C 1
ATOM 1927 O O . ALA A 1 247 ? -6.912 11.620 24.708 1.00 93.56 247 ALA A O 1
ATOM 1928 N N . ALA A 1 248 ? -6.067 11.361 26.777 1.00 96.00 248 ALA A N 1
ATOM 1929 C CA . ALA A 1 248 ? -5.010 10.460 26.352 1.00 96.00 248 ALA A CA 1
ATOM 1930 C C . ALA A 1 248 ? -5.579 9.097 25.938 1.00 96.00 248 ALA A C 1
ATOM 1932 O O . ALA A 1 248 ? -6.444 8.517 26.601 1.00 96.00 248 ALA A O 1
ATOM 1933 N N . VAL A 1 249 ? -5.039 8.570 24.843 1.00 96.88 249 VAL A N 1
ATOM 1934 C CA . VAL A 1 249 ? -5.372 7.262 24.286 1.00 96.88 249 VAL A CA 1
ATOM 1935 C C . VAL A 1 249 ? -4.075 6.494 24.129 1.00 96.88 249 VAL A C 1
ATOM 1937 O O . VAL A 1 249 ? -3.183 6.887 23.382 1.00 96.88 249 VAL A O 1
ATOM 1940 N N . THR A 1 250 ? -3.952 5.392 24.856 1.00 97.81 250 THR A N 1
ATOM 1941 C CA . THR A 1 250 ? -2.752 4.557 24.847 1.00 97.81 250 THR A CA 1
ATOM 1942 C C . THR A 1 250 ? -3.089 3.184 24.297 1.00 97.81 250 THR A C 1
ATOM 1944 O O . THR A 1 250 ? -3.940 2.486 24.846 1.00 97.81 250 THR A O 1
ATOM 1947 N N . VAL A 1 251 ? -2.386 2.767 23.248 1.00 97.44 251 VAL A N 1
ATOM 1948 C CA . VAL A 1 251 ? -2.479 1.415 22.691 1.00 97.44 251 VAL A CA 1
ATOM 1949 C C . VAL A 1 251 ? -1.179 0.678 22.973 1.00 97.44 251 VAL A C 1
ATOM 1951 O O . VAL A 1 251 ? -0.097 1.157 22.640 1.00 97.44 251 VAL A O 1
ATOM 1954 N N . VAL A 1 252 ? -1.276 -0.500 23.580 1.00 96.62 252 VAL A N 1
ATOM 1955 C CA . VAL A 1 252 ? -0.145 -1.403 23.794 1.00 96.62 252 VAL A CA 1
ATOM 1956 C C . VAL A 1 252 ? -0.288 -2.565 22.824 1.00 96.62 252 VAL A C 1
ATOM 1958 O O . VAL A 1 252 ? -1.278 -3.301 22.844 1.00 96.62 252 VAL A O 1
ATOM 1961 N N . THR A 1 253 ? 0.694 -2.719 21.944 1.00 95.19 253 THR A N 1
ATOM 1962 C CA . THR A 1 253 ? 0.745 -3.842 21.001 1.00 95.19 253 THR A CA 1
ATOM 1963 C C . THR A 1 253 ? 1.121 -5.142 21.716 1.00 95.19 253 THR A C 1
ATOM 1965 O O . THR A 1 253 ? 1.692 -5.126 22.809 1.00 95.19 253 THR A O 1
ATOM 1968 N N . THR A 1 254 ? 0.842 -6.296 21.109 1.00 91.81 254 THR A N 1
ATOM 1969 C CA . THR A 1 254 ? 1.297 -7.596 21.647 1.00 91.81 254 THR A CA 1
ATOM 1970 C C . THR A 1 254 ? 2.823 -7.716 21.680 1.00 91.81 254 THR A C 1
ATOM 1972 O O . THR A 1 254 ? 3.359 -8.431 22.519 1.00 91.81 254 THR A O 1
ATOM 1975 N N . GLY A 1 255 ? 3.527 -6.970 20.821 1.00 87.50 255 GLY A N 1
ATOM 1976 C CA . GLY A 1 255 ? 4.988 -6.850 20.824 1.00 87.50 255 GLY A CA 1
ATOM 1977 C C . GLY A 1 255 ? 5.551 -5.857 21.849 1.00 87.50 255 GLY A C 1
ATOM 1978 O O . GLY A 1 255 ? 6.747 -5.591 21.826 1.00 87.50 255 GLY A O 1
ATOM 1979 N N . GLY A 1 256 ? 4.717 -5.263 22.712 1.00 90.88 256 GLY A N 1
ATOM 1980 C CA . GLY A 1 256 ? 5.150 -4.345 23.772 1.00 90.88 256 GLY A CA 1
A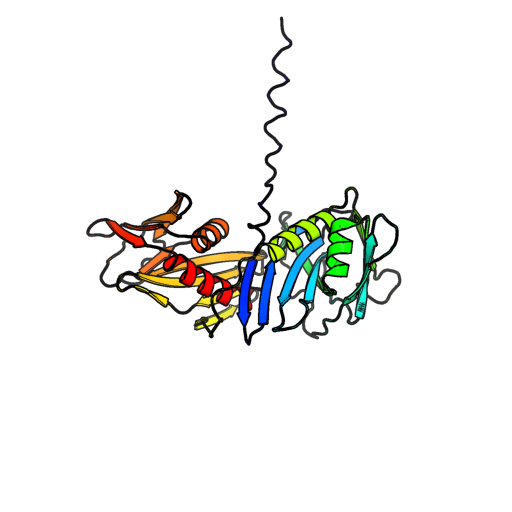TOM 1981 C C . GLY A 1 256 ? 5.384 -2.892 23.340 1.00 90.88 256 GLY A C 1
ATOM 1982 O O . GLY A 1 256 ? 5.661 -2.051 24.191 1.00 90.88 256 GLY A O 1
ATOM 1983 N N . LYS A 1 257 ? 5.229 -2.552 22.050 1.00 94.19 257 LYS A N 1
ATOM 1984 C CA . LYS A 1 257 ? 5.240 -1.151 21.588 1.00 94.19 257 LYS A CA 1
ATOM 1985 C C . LYS A 1 257 ? 4.038 -0.410 22.175 1.00 94.19 257 LYS A C 1
ATOM 1987 O O . LYS A 1 257 ? 2.905 -0.866 22.004 1.00 94.19 257 LYS A O 1
ATOM 1992 N N . THR A 1 258 ? 4.302 0.738 22.792 1.00 96.75 258 THR A N 1
ATOM 1993 C CA . THR A 1 258 ? 3.293 1.688 23.271 1.00 96.75 258 THR A CA 1
ATOM 1994 C C . THR A 1 258 ? 3.101 2.790 22.236 1.00 96.75 258 THR A C 1
ATOM 1996 O O . THR A 1 258 ? 4.071 3.391 21.782 1.00 96.75 258 THR A O 1
ATOM 1999 N N . ILE A 1 259 ? 1.850 3.044 21.868 1.00 97.31 259 ILE A N 1
ATOM 2000 C CA . ILE A 1 259 ? 1.423 4.095 20.944 1.00 97.31 259 ILE A CA 1
ATOM 2001 C C . ILE A 1 259 ? 0.586 5.080 21.755 1.00 97.31 259 ILE A C 1
ATOM 2003 O O . ILE A 1 259 ? -0.388 4.672 22.392 1.00 97.31 259 ILE A O 1
ATOM 2007 N N . GLN A 1 260 ? 0.982 6.350 21.754 1.00 96.44 260 GLN A N 1
ATOM 2008 C CA . GLN A 1 260 ? 0.296 7.418 22.477 1.00 96.44 260 GLN A CA 1
ATOM 2009 C C . GLN A 1 260 ? -0.363 8.363 21.481 1.00 96.44 260 GLN A C 1
ATOM 2011 O O . GLN A 1 260 ? 0.292 8.901 20.595 1.00 96.44 260 GLN A O 1
ATOM 2016 N N . MET A 1 261 ? -1.664 8.547 21.641 1.00 96.12 261 MET A N 1
ATOM 2017 C CA . MET A 1 261 ? -2.497 9.433 20.840 1.00 96.12 261 MET A CA 1
ATOM 2018 C C . MET A 1 261 ? -3.388 10.252 21.773 1.00 96.12 261 MET A C 1
ATOM 2020 O O . MET A 1 261 ? -3.433 10.016 22.985 1.00 96.12 261 MET A O 1
ATOM 2024 N N . GLN A 1 262 ? -4.114 11.205 21.205 1.00 94.81 262 GLN A N 1
ATOM 2025 C CA . GLN A 1 262 ? -5.096 12.003 21.925 1.00 94.81 262 GLN A CA 1
ATOM 2026 C C . GLN A 1 262 ? -6.451 11.926 21.223 1.00 94.81 262 GLN A C 1
ATOM 2028 O O . GLN A 1 262 ? -6.542 11.553 20.051 1.00 94.81 262 GLN A O 1
ATOM 2033 N N . GLN A 1 263 ? -7.512 12.216 21.970 1.00 91.56 263 GLN A N 1
ATOM 2034 C CA . GLN A 1 263 ? -8.821 12.524 21.413 1.00 91.56 263 GLN A CA 1
ATOM 2035 C C . GLN A 1 263 ? -8.769 13.910 20.772 1.00 91.56 263 GLN A C 1
ATOM 2037 O O . GLN A 1 263 ? -8.567 14.906 21.462 1.00 91.56 263 GLN A O 1
ATOM 2042 N N . GLU A 1 264 ? -9.003 13.973 19.469 1.00 89.94 264 GLU A N 1
ATOM 2043 C CA . GLU A 1 264 ? -8.766 15.182 18.673 1.00 89.94 264 GLU A CA 1
ATOM 2044 C C . GLU A 1 264 ? -10.058 15.851 18.191 1.00 89.94 264 GLU A C 1
ATOM 2046 O O . GLU A 1 264 ? -10.027 16.939 17.614 1.00 89.94 264 GLU A O 1
ATOM 2051 N N . LYS A 1 265 ? -11.215 15.207 18.394 1.00 85.19 265 LYS A N 1
ATOM 2052 C CA . LYS A 1 265 ? -12.512 15.762 17.993 1.00 85.19 265 LYS A CA 1
ATOM 2053 C C . LYS A 1 265 ? -13.577 15.528 19.059 1.00 85.19 265 LYS A C 1
ATOM 2055 O O . LYS A 1 265 ? -13.987 14.394 19.296 1.00 85.19 265 LYS A O 1
ATOM 2060 N N . ASP A 1 266 ? -14.090 16.612 19.628 1.00 71.44 266 ASP A N 1
ATOM 2061 C CA . ASP A 1 266 ? -15.232 16.578 20.541 1.00 71.44 266 ASP A CA 1
ATOM 2062 C C . ASP A 1 266 ? -16.535 16.718 19.752 1.00 71.44 266 ASP A C 1
ATOM 2064 O O . ASP A 1 266 ? -16.989 17.819 19.444 1.00 71.44 266 ASP A O 1
ATOM 2068 N N . VAL A 1 267 ? -17.069 15.584 19.295 1.00 62.22 267 VAL A N 1
ATOM 2069 C CA . VAL A 1 267 ? -18.226 15.584 18.382 1.00 62.22 267 VAL A CA 1
ATOM 2070 C C . VAL A 1 267 ? -19.373 14.727 18.890 1.00 62.22 267 VAL A C 1
ATOM 2072 O O . VAL A 1 267 ? -20.526 15.028 18.591 1.00 62.22 267 VAL A O 1
ATOM 2075 N N . GLN A 1 268 ? -19.085 13.626 19.599 1.00 71.38 268 GLN A N 1
ATOM 2076 C CA . GLN A 1 268 ? -20.094 12.640 19.995 1.00 71.38 268 GLN A CA 1
ATOM 2077 C C . GLN A 1 268 ? -19.692 11.876 21.259 1.00 71.38 268 GLN A C 1
ATOM 2079 O O . GLN A 1 268 ? -18.566 11.389 21.374 1.00 71.38 268 GLN A O 1
ATOM 2084 N N . ALA A 1 269 ? -20.658 11.689 22.163 1.00 78.88 269 ALA A N 1
ATOM 2085 C CA . ALA A 1 269 ? -20.482 10.893 23.371 1.00 78.88 269 ALA A CA 1
ATOM 2086 C C . ALA A 1 269 ? -19.997 9.470 23.041 1.00 78.88 269 ALA A C 1
ATOM 2088 O O . ALA A 1 269 ? -20.538 8.783 22.170 1.00 78.88 269 ALA A O 1
ATOM 2089 N N . GLY A 1 270 ? -18.968 9.030 23.761 1.00 81.88 270 GLY A N 1
ATOM 2090 C CA . GLY A 1 270 ? -18.385 7.700 23.636 1.00 81.88 270 GLY A CA 1
ATOM 2091 C C . GLY A 1 270 ? -17.532 7.491 22.391 1.00 81.88 270 GLY A C 1
ATOM 2092 O O . GLY A 1 270 ? -17.080 6.372 22.180 1.00 81.88 270 GLY A O 1
ATOM 2093 N N . ARG A 1 271 ? -17.298 8.505 21.551 1.00 88.06 271 ARG A N 1
ATOM 2094 C CA . ARG A 1 271 ? -16.383 8.384 20.408 1.00 88.06 271 ARG A CA 1
ATOM 2095 C C . ARG A 1 271 ? -15.028 8.985 20.717 1.00 88.06 271 ARG A C 1
ATOM 2097 O O . ARG A 1 271 ? -14.941 10.010 21.376 1.00 88.06 271 ARG A O 1
ATOM 2104 N N . VAL A 1 272 ? -13.999 8.354 20.173 1.00 91.06 272 VAL A N 1
ATOM 2105 C CA . VAL A 1 272 ? -12.613 8.808 20.176 1.00 91.06 272 VAL A CA 1
ATOM 2106 C C . VAL A 1 272 ? -12.138 8.844 18.739 1.00 91.06 272 VAL A C 1
ATOM 2108 O O . VAL A 1 272 ? -12.241 7.842 18.035 1.00 91.06 272 VAL A O 1
ATOM 2111 N N . PHE A 1 273 ? -11.602 9.977 18.318 1.00 91.81 273 PHE A N 1
ATOM 2112 C CA . PHE A 1 273 ? -10.965 10.164 17.028 1.00 91.81 273 PHE A CA 1
ATOM 2113 C C . PHE A 1 273 ? -9.481 10.412 17.269 1.00 91.81 273 PHE A C 1
ATOM 2115 O O . PHE A 1 273 ? -9.101 11.449 17.811 1.00 91.81 273 PHE A O 1
ATOM 2122 N N . CYS A 1 274 ? -8.660 9.442 16.878 1.00 93.44 274 CYS A N 1
ATOM 2123 C CA . CYS A 1 274 ? -7.206 9.510 16.976 1.00 93.44 274 CYS A CA 1
ATOM 2124 C C . CYS A 1 274 ? -6.572 9.476 15.586 1.00 93.44 274 CYS A C 1
ATOM 2126 O O . CYS A 1 274 ? -7.121 8.859 14.672 1.00 93.44 274 CYS A O 1
ATOM 2128 N N . TYR A 1 275 ? -5.378 10.052 15.456 1.00 93.00 275 TYR A N 1
ATOM 2129 C CA . TYR A 1 275 ? -4.629 10.097 14.197 1.00 93.00 275 TYR A CA 1
ATOM 2130 C C . TYR A 1 275 ? -3.322 9.297 14.298 1.00 93.00 275 TYR A C 1
ATOM 2132 O O . TYR A 1 275 ? -2.258 9.883 14.507 1.00 93.00 275 TYR A O 1
ATOM 2140 N N . PRO A 1 276 ? -3.365 7.956 14.197 1.00 93.94 276 PRO A N 1
ATOM 2141 C CA . PRO A 1 276 ? -2.142 7.170 14.146 1.00 93.94 276 PRO A CA 1
ATOM 2142 C C . PRO A 1 276 ? -1.375 7.445 12.848 1.00 93.94 276 PRO A C 1
ATOM 2144 O O . PRO A 1 276 ? -1.957 7.589 11.769 1.00 93.94 276 PRO A O 1
ATOM 2147 N N . SER A 1 277 ? -0.048 7.409 12.926 1.00 90.62 277 SER A N 1
ATOM 2148 C CA . SER A 1 277 ? 0.788 7.243 11.737 1.00 90.62 277 SER A CA 1
ATOM 2149 C C . SER A 1 277 ? 0.536 5.882 11.073 1.00 90.62 277 SER A C 1
ATOM 2151 O O . SER A 1 277 ? 0.038 4.935 11.691 1.00 90.62 277 SER A O 1
ATOM 2153 N N . ILE A 1 278 ? 0.933 5.745 9.805 1.00 86.69 278 ILE A N 1
ATOM 2154 C CA . ILE A 1 278 ? 0.811 4.473 9.079 1.00 86.69 278 ILE A CA 1
ATOM 2155 C C . ILE A 1 278 ? 1.573 3.331 9.773 1.00 86.69 278 ILE A C 1
ATOM 2157 O O . ILE A 1 278 ? 1.075 2.208 9.838 1.00 86.69 278 ILE A O 1
ATOM 2161 N N . ASP A 1 279 ? 2.738 3.616 10.354 1.00 87.56 279 ASP A N 1
ATOM 2162 C CA . ASP A 1 279 ? 3.559 2.619 11.049 1.00 87.56 279 ASP A CA 1
ATOM 2163 C C . ASP A 1 279 ? 2.929 2.179 12.373 1.00 87.56 279 ASP A C 1
ATOM 2165 O O . ASP A 1 279 ? 3.047 1.024 12.787 1.00 87.56 279 ASP A O 1
ATOM 2169 N N . GLU A 1 280 ? 2.237 3.087 13.056 1.00 93.38 280 GLU A N 1
ATOM 2170 C CA . GLU A 1 280 ? 1.448 2.766 14.244 1.00 93.38 280 GLU A CA 1
ATOM 2171 C C . GLU A 1 280 ? 0.222 1.935 13.879 1.00 93.38 280 GLU A C 1
ATOM 2173 O O . GLU A 1 280 ? -0.029 0.915 14.521 1.00 93.38 280 GLU A O 1
ATOM 2178 N N . LEU A 1 281 ? -0.483 2.296 12.804 1.00 92.19 281 LEU A N 1
ATOM 2179 C CA . LEU A 1 281 ? -1.619 1.534 12.292 1.00 92.19 281 LEU A CA 1
ATOM 2180 C C . LEU A 1 281 ? -1.210 0.104 11.912 1.00 92.19 281 LEU A C 1
ATOM 2182 O O . LEU A 1 281 ? -1.833 -0.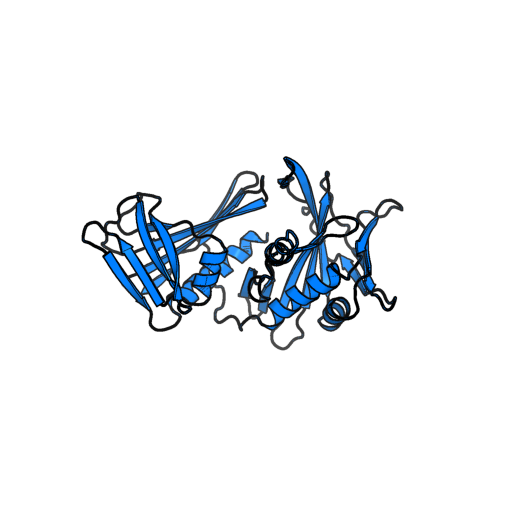854 12.370 1.00 92.19 281 LEU A O 1
ATOM 2186 N N . LYS A 1 282 ? -0.109 -0.059 11.166 1.00 88.31 282 LYS A N 1
ATOM 2187 C CA . LYS A 1 282 ? 0.464 -1.371 10.814 1.00 88.31 282 LYS A CA 1
ATOM 2188 C C . LYS A 1 282 ? 0.950 -2.151 12.036 1.00 88.31 282 LYS A C 1
ATOM 2190 O O . LYS A 1 282 ? 0.865 -3.375 12.062 1.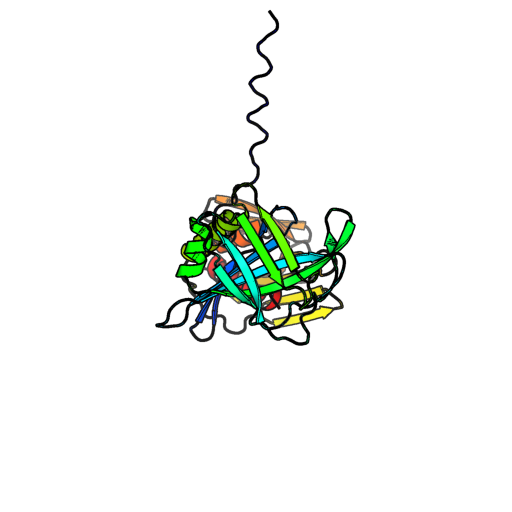00 88.31 282 LYS A O 1
ATOM 2195 N N . ALA A 1 283 ? 1.466 -1.483 13.066 1.00 90.12 283 ALA A N 1
ATOM 2196 C CA . ALA A 1 283 ? 1.812 -2.164 14.312 1.00 90.12 283 ALA A CA 1
ATOM 2197 C C . ALA A 1 283 ? 0.556 -2.702 15.021 1.00 90.12 283 ALA A C 1
ATOM 2199 O O . ALA A 1 283 ? 0.567 -3.825 15.522 1.00 90.12 283 ALA A O 1
ATOM 2200 N N . MET A 1 284 ? -0.544 -1.945 15.007 1.00 93.88 284 MET A N 1
ATOM 2201 C CA . MET A 1 284 ? -1.818 -2.373 15.587 1.00 93.88 284 MET A CA 1
ATOM 2202 C C . MET A 1 284 ? -2.467 -3.540 14.822 1.00 93.88 284 MET A C 1
ATOM 2204 O O . MET A 1 284 ? -3.074 -4.407 15.454 1.00 93.88 284 MET A O 1
ATOM 2208 N N . THR A 1 285 ? -2.308 -3.635 13.495 1.00 90.56 285 THR A N 1
ATOM 2209 C CA . THR A 1 285 ? -2.800 -4.797 12.721 1.00 90.56 285 THR A CA 1
ATOM 2210 C C . THR A 1 285 ? -2.010 -6.080 12.994 1.00 90.56 285 THR A C 1
ATOM 2212 O O . THR A 1 285 ? -2.548 -7.171 12.823 1.00 90.56 285 THR A O 1
ATOM 2215 N N . LYS A 1 286 ? -0.764 -5.981 13.481 1.00 87.44 286 LYS A N 1
ATOM 2216 C CA . LYS A 1 286 ? 0.045 -7.142 13.901 1.00 87.44 286 LYS A CA 1
ATOM 2217 C C . LYS A 1 286 ? -0.377 -7.708 15.266 1.00 87.44 286 LYS A C 1
ATOM 2219 O O . LYS A 1 286 ? -0.130 -8.883 15.530 1.00 87.44 286 LYS A O 1
ATOM 2224 N N . GLY A 1 287 ? -1.002 -6.905 16.131 1.00 92.19 287 GLY A N 1
ATOM 2225 C CA . GLY A 1 287 ? -1.471 -7.352 17.448 1.00 92.19 287 GLY A CA 1
ATOM 2226 C C . GLY A 1 287 ? -1.636 -6.220 18.467 1.00 92.19 287 GLY A C 1
ATOM 2227 O O . GLY A 1 287 ? -0.708 -5.441 18.678 1.00 92.19 287 GLY A O 1
ATOM 2228 N N . VAL A 1 288 ? -2.773 -6.169 19.167 1.00 95.69 288 VAL A N 1
ATOM 2229 C CA . VAL A 1 288 ? -3.038 -5.249 20.292 1.00 95.69 288 VAL A CA 1
ATOM 2230 C C . VAL A 1 288 ? -3.388 -6.044 21.543 1.00 95.69 288 VAL A C 1
ATOM 2232 O O . VAL A 1 288 ? -4.289 -6.874 21.509 1.00 95.69 288 VAL A O 1
ATOM 2235 N N . SER A 1 289 ? -2.682 -5.782 22.644 1.00 95.75 289 SER A N 1
ATOM 2236 C CA . SER A 1 289 ? -2.925 -6.418 23.945 1.00 95.75 289 SER A CA 1
ATOM 2237 C C . SER A 1 289 ? -3.831 -5.573 24.839 1.00 95.75 289 SER A C 1
ATOM 2239 O O . SER A 1 289 ? -4.643 -6.119 25.587 1.00 95.75 289 SER A O 1
ATOM 2241 N N . ARG A 1 290 ? -3.734 -4.239 24.753 1.00 96.88 290 ARG A N 1
ATOM 2242 C CA . ARG A 1 290 ? -4.512 -3.328 25.598 1.00 96.88 290 ARG A CA 1
ATOM 2243 C C . ARG A 1 290 ? -4.738 -1.971 24.945 1.00 96.88 290 ARG A C 1
ATOM 2245 O O . ARG A 1 290 ? -3.835 -1.429 24.314 1.00 96.88 290 ARG A O 1
ATOM 2252 N N . ILE A 1 291 ? -5.916 -1.401 25.172 1.00 97.25 291 ILE A N 1
ATOM 2253 C CA . ILE A 1 291 ? -6.238 -0.001 24.884 1.00 97.25 291 ILE A CA 1
ATOM 2254 C C . ILE A 1 291 ? -6.693 0.657 26.183 1.00 97.25 291 ILE A C 1
ATOM 2256 O O . ILE A 1 291 ? -7.541 0.111 26.886 1.00 97.25 291 ILE A O 1
ATOM 2260 N N . THR A 1 292 ? -6.141 1.824 26.489 1.00 97.50 292 THR A N 1
ATOM 2261 C CA . THR A 1 292 ? -6.560 2.663 27.612 1.00 97.50 292 THR A CA 1
ATOM 2262 C C . THR A 1 292 ? -6.990 4.024 27.084 1.00 97.50 292 THR A C 1
ATOM 2264 O O . THR A 1 292 ? -6.266 4.627 26.294 1.00 97.50 292 THR A O 1
ATOM 2267 N N . VAL A 1 293 ? -8.157 4.496 27.517 1.00 96.19 293 VAL A N 1
ATOM 2268 C CA . VAL A 1 293 ? -8.712 5.806 27.159 1.00 96.19 293 VAL A CA 1
ATOM 2269 C C . VAL A 1 293 ? -9.048 6.560 28.438 1.00 96.19 293 VAL A C 1
ATOM 2271 O O . VAL A 1 293 ? -9.785 6.040 29.278 1.00 96.19 293 VAL A O 1
ATOM 2274 N N . GLU A 1 294 ? -8.525 7.774 28.584 1.00 94.75 294 GLU A N 1
ATOM 2275 C CA . GLU A 1 294 ? -8.900 8.665 29.684 1.00 94.75 294 GLU A CA 1
ATOM 2276 C C . GLU A 1 294 ? -10.347 9.153 29.523 1.00 94.75 294 GLU A C 1
ATOM 2278 O O . GLU A 1 294 ? -10.777 9.527 28.431 1.00 94.75 294 GLU A O 1
ATOM 2283 N N . THR A 1 295 ? -11.117 9.141 30.613 1.00 92.25 295 THR A N 1
ATOM 2284 C CA . THR A 1 295 ? -12.511 9.622 30.639 1.00 92.25 295 THR A CA 1
ATOM 2285 C C . THR A 1 295 ? -12.725 10.573 31.809 1.00 92.25 295 THR A C 1
ATOM 2287 O O . THR A 1 295 ? -11.903 10.640 32.722 1.00 92.25 295 THR A O 1
ATOM 2290 N N . ASP A 1 296 ? -13.856 11.275 31.823 1.00 88.00 296 ASP A N 1
ATOM 2291 C CA . ASP A 1 296 ? -14.250 12.145 32.941 1.00 88.00 296 ASP A CA 1
ATOM 2292 C C . ASP A 1 296 ? -14.389 11.408 34.289 1.00 88.00 296 ASP A C 1
ATOM 2294 O O . ASP A 1 296 ? -14.249 12.012 35.351 1.00 88.00 296 ASP A O 1
ATOM 2298 N N . LYS A 1 297 ? -14.629 10.093 34.255 1.00 89.75 297 LYS A N 1
ATOM 2299 C CA . LYS A 1 297 ? -14.766 9.213 35.428 1.00 89.75 297 LYS A CA 1
ATOM 2300 C C . LYS A 1 297 ? -13.518 8.362 35.694 1.00 89.75 297 LYS A C 1
ATOM 2302 O O . LYS A 1 297 ? -13.588 7.409 36.470 1.00 89.75 297 LYS A O 1
ATOM 2307 N N . GLY A 1 298 ? -12.397 8.689 35.052 1.00 90.56 298 GLY A N 1
ATOM 2308 C CA . GLY A 1 298 ? -11.133 7.956 35.137 1.00 90.56 298 GLY A CA 1
ATOM 2309 C C . GLY A 1 298 ? -10.876 7.025 33.944 1.00 90.56 298 GLY A C 1
ATOM 2310 O O . GLY A 1 298 ? -11.731 6.870 33.068 1.00 90.56 298 GLY A O 1
ATOM 2311 N N . PRO A 1 299 ? -9.691 6.401 33.872 1.00 94.31 299 PRO A N 1
ATOM 2312 C CA . PRO A 1 299 ? -9.283 5.628 32.707 1.00 94.31 299 PRO A CA 1
ATOM 2313 C C . PRO A 1 299 ? -10.129 4.368 32.515 1.00 94.31 299 PRO A C 1
ATOM 2315 O O . PRO A 1 299 ? -10.351 3.583 33.438 1.00 94.31 299 PRO A O 1
ATOM 2318 N N . VAL A 1 300 ? -10.547 4.128 31.273 1.00 94.62 300 VAL A N 1
ATOM 2319 C CA . VAL A 1 300 ? -11.150 2.865 30.839 1.00 94.62 300 VAL A CA 1
ATOM 2320 C C . VAL A 1 300 ? -10.076 2.038 30.152 1.00 94.62 300 VAL A C 1
ATOM 2322 O O . VAL A 1 300 ? -9.476 2.490 29.180 1.00 94.62 300 VAL A O 1
ATOM 2325 N N . SER A 1 301 ? -9.852 0.816 30.635 1.00 95.62 301 SER A N 1
ATOM 2326 C CA . SER A 1 301 ? -8.897 -0.115 30.038 1.00 95.62 301 SER A CA 1
ATOM 2327 C C . SER A 1 301 ? -9.605 -1.339 29.470 1.00 95.62 301 SER A C 1
ATOM 2329 O O . SER A 1 301 ? -10.388 -1.993 30.156 1.00 95.62 301 SER A O 1
ATOM 2331 N N . ILE A 1 302 ? -9.314 -1.642 28.209 1.00 95.25 302 ILE A N 1
ATOM 2332 C CA . ILE A 1 302 ? -9.854 -2.774 27.461 1.00 95.25 302 ILE A CA 1
ATOM 2333 C C . ILE A 1 302 ? -8.675 -3.671 27.107 1.00 95.25 302 ILE A C 1
ATOM 2335 O O . ILE A 1 302 ? -7.756 -3.250 26.404 1.00 95.25 302 ILE A O 1
ATOM 2339 N N . SER A 1 303 ? -8.687 -4.896 27.626 1.00 94.56 303 SER A N 1
ATOM 2340 C CA . SER A 1 303 ? -7.648 -5.896 27.363 1.00 94.56 303 SER A CA 1
ATOM 2341 C C . SER A 1 303 ? -8.153 -6.927 26.362 1.00 94.56 303 SER A C 1
ATOM 2343 O O . SER A 1 303 ? -9.328 -7.295 26.384 1.00 94.56 303 SER A O 1
ATOM 2345 N N . PHE A 1 304 ? -7.265 -7.398 25.494 1.00 92.56 304 PHE A N 1
ATOM 2346 C CA . PHE A 1 304 ? -7.592 -8.365 24.453 1.00 92.56 304 PHE A CA 1
ATOM 2347 C C . PHE A 1 304 ? -6.818 -9.658 24.682 1.00 92.56 304 PHE A C 1
ATOM 2349 O O . PHE A 1 304 ? -5.594 -9.655 24.796 1.00 92.56 304 PHE A O 1
ATOM 2356 N N . ASN A 1 305 ? -7.548 -10.771 24.702 1.00 79.75 305 ASN A N 1
ATOM 2357 C CA . ASN A 1 305 ? -6.972 -12.106 24.655 1.00 79.75 305 ASN A CA 1
ATOM 2358 C C . ASN A 1 305 ? -7.033 -12.574 23.195 1.00 79.75 305 ASN A C 1
ATOM 2360 O O . ASN A 1 305 ? -8.114 -12.870 22.689 1.00 79.75 305 ASN A O 1
ATOM 2364 N N . GLY A 1 306 ? -5.895 -12.589 22.501 1.00 80.25 306 GLY A N 1
ATOM 2365 C CA . GLY A 1 306 ? -5.813 -12.964 21.083 1.00 80.25 306 GLY A CA 1
ATOM 2366 C C . GLY A 1 306 ? -5.799 -11.770 20.123 1.00 80.25 306 GLY A C 1
ATOM 2367 O O . GLY A 1 306 ? -5.314 -10.696 20.466 1.00 80.25 306 GLY A O 1
ATOM 2368 N N . ASP A 1 307 ? -6.294 -11.965 18.899 1.00 87.88 307 ASP A N 1
ATOM 2369 C CA . ASP A 1 307 ? -6.146 -11.024 17.779 1.00 87.88 307 ASP A CA 1
ATOM 2370 C C . ASP A 1 307 ? -7.442 -10.291 17.398 1.00 87.88 307 ASP A C 1
ATOM 2372 O O . ASP A 1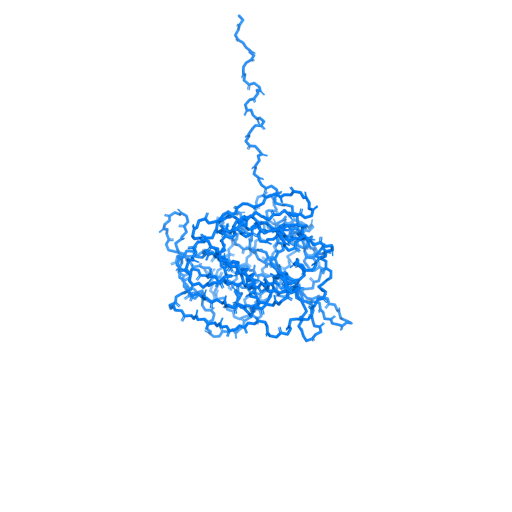 307 ? -7.510 -9.705 16.323 1.00 87.88 307 ASP A O 1
ATOM 2376 N N . ALA A 1 308 ? -8.462 -10.268 18.264 1.00 89.56 308 ALA A N 1
ATOM 2377 C CA . ALA A 1 308 ? -9.788 -9.727 17.934 1.00 89.56 308 ALA A CA 1
ATOM 2378 C C . ALA A 1 308 ? -9.751 -8.274 17.418 1.00 89.56 308 ALA A C 1
ATOM 2380 O O . ALA A 1 308 ? -10.312 -7.976 16.363 1.00 89.56 308 ALA A O 1
ATOM 2381 N N . PHE A 1 309 ? -9.050 -7.374 18.121 1.00 93.31 309 PHE A N 1
ATOM 2382 C CA . PHE A 1 309 ? -8.888 -5.987 17.673 1.00 93.31 309 PHE A CA 1
ATOM 2383 C C . PHE A 1 309 ? -8.123 -5.914 16.351 1.00 93.31 309 PHE A C 1
ATOM 2385 O O . PHE A 1 309 ? -8.573 -5.288 15.394 1.00 93.31 309 PHE A O 1
ATOM 2392 N N . SER A 1 310 ? -6.980 -6.591 16.286 1.00 92.31 310 SER A N 1
ATOM 2393 C CA . SER A 1 310 ? -6.088 -6.556 15.131 1.00 92.31 310 SER A CA 1
ATOM 2394 C C . SER A 1 310 ? -6.717 -7.169 13.886 1.00 92.31 310 SER A C 1
ATOM 2396 O O . SER A 1 310 ? -6.531 -6.633 12.803 1.00 92.31 310 SER A O 1
ATOM 2398 N N . SER A 1 311 ? -7.531 -8.215 14.029 1.00 89.62 311 SER A N 1
ATOM 2399 C CA . SER A 1 311 ? -8.275 -8.831 12.932 1.00 89.62 311 SER A CA 1
ATOM 2400 C C . SER A 1 311 ? -9.357 -7.902 12.385 1.00 89.62 311 SER A C 1
ATOM 2402 O O . SER A 1 311 ? -9.567 -7.874 11.173 1.00 89.62 311 SER A O 1
ATOM 2404 N N . VAL A 1 312 ? -10.057 -7.155 13.247 1.00 91.44 312 VAL A N 1
ATOM 2405 C CA . VAL A 1 312 ? -11.033 -6.152 12.798 1.00 91.44 312 VAL A CA 1
ATOM 2406 C C . VAL A 1 312 ? -10.313 -4.993 12.115 1.00 91.44 312 VAL A C 1
ATOM 2408 O O . VAL A 1 312 ? -10.695 -4.612 11.011 1.00 91.44 312 VAL A O 1
ATOM 2411 N N . LEU A 1 313 ? -9.244 -4.473 12.719 1.00 92.62 313 LEU A N 1
ATOM 2412 C CA . LEU A 1 313 ? -8.484 -3.367 12.146 1.00 92.62 313 LEU A CA 1
ATOM 2413 C C . LEU A 1 313 ? -7.844 -3.741 10.803 1.00 92.62 313 LEU A C 1
ATOM 2415 O O . LEU A 1 313 ? -7.941 -2.964 9.860 1.00 92.62 313 LEU A O 1
ATOM 2419 N N . ASP A 1 314 ? -7.250 -4.931 10.689 1.00 89.75 314 ASP A N 1
ATOM 2420 C CA . ASP A 1 314 ? -6.671 -5.442 9.443 1.00 89.75 314 ASP A CA 1
ATOM 2421 C C . ASP A 1 314 ? -7.734 -5.547 8.342 1.00 89.75 314 ASP A C 1
ATOM 2423 O O . ASP A 1 314 ? -7.521 -5.097 7.215 1.00 89.75 314 ASP A O 1
ATOM 2427 N N . LYS A 1 315 ? -8.933 -6.039 8.674 1.00 88.44 315 LYS A N 1
ATOM 2428 C CA . LYS A 1 315 ? -10.063 -6.086 7.737 1.00 88.44 315 LYS A CA 1
ATOM 2429 C C . LYS A 1 315 ? -10.464 -4.688 7.247 1.00 88.44 315 LYS A C 1
ATOM 2431 O O . LYS A 1 315 ? -10.658 -4.501 6.046 1.00 88.44 315 LYS A O 1
ATOM 2436 N N . LEU A 1 316 ? -10.598 -3.715 8.153 1.00 90.81 316 LEU A N 1
ATOM 2437 C CA . LEU A 1 316 ? -10.978 -2.335 7.814 1.00 90.81 316 LEU A CA 1
ATOM 2438 C C . LEU A 1 316 ? -9.893 -1.637 6.989 1.00 90.81 316 LEU A C 1
ATOM 2440 O O . LEU A 1 316 ? -10.195 -1.021 5.968 1.00 90.81 316 LEU A O 1
ATOM 2444 N N . TYR A 1 317 ? -8.633 -1.789 7.393 1.00 90.06 317 TYR A N 1
ATOM 2445 C CA . TYR A 1 317 ? -7.481 -1.251 6.682 1.00 90.06 317 TYR A CA 1
ATOM 2446 C C . TYR A 1 317 ? -7.423 -1.796 5.251 1.00 90.06 317 TYR A C 1
ATOM 2448 O O . TYR A 1 317 ? -7.442 -1.016 4.301 1.00 90.06 317 TYR A O 1
ATOM 2456 N N . ASN A 1 318 ? -7.480 -3.119 5.069 1.00 87.00 318 ASN A N 1
ATOM 2457 C CA . ASN A 1 318 ? -7.483 -3.735 3.740 1.00 87.00 318 ASN A CA 1
ATOM 2458 C C . ASN A 1 318 ? -8.685 -3.311 2.879 1.00 87.00 318 ASN A C 1
ATOM 2460 O O . ASN A 1 318 ? -8.535 -3.098 1.674 1.00 87.00 318 ASN A O 1
ATOM 2464 N N . ALA A 1 319 ? -9.871 -3.146 3.476 1.00 84.50 319 ALA A N 1
ATOM 2465 C CA . ALA A 1 319 ? -11.052 -2.673 2.756 1.00 84.50 319 ALA A CA 1
ATOM 2466 C C . ALA A 1 319 ? -10.865 -1.262 2.189 1.00 84.50 319 ALA A C 1
ATOM 2468 O O . ALA A 1 319 ? -11.243 -1.001 1.048 1.00 84.50 319 ALA A O 1
ATOM 2469 N N . ILE A 1 320 ? -10.261 -0.367 2.966 1.00 85.50 320 ILE A N 1
ATOM 2470 C CA . ILE A 1 320 ? -9.971 1.003 2.545 1.00 85.50 320 ILE A CA 1
ATOM 2471 C C . ILE A 1 320 ? -8.868 1.038 1.483 1.00 85.50 320 ILE A C 1
ATOM 2473 O O . ILE A 1 320 ? -8.995 1.754 0.487 1.00 85.50 320 ILE A O 1
ATOM 2477 N N . GLN A 1 321 ? -7.828 0.210 1.633 1.00 80.50 321 GLN A N 1
ATOM 2478 C CA . GLN A 1 321 ? -6.740 0.138 0.654 1.00 80.50 321 GLN A CA 1
ATOM 2479 C C . GLN A 1 321 ? -7.200 -0.289 -0.742 1.00 80.50 321 GLN A C 1
ATOM 2481 O O . GLN A 1 321 ? -6.589 0.099 -1.733 1.00 80.50 321 GLN A O 1
ATOM 2486 N N . ARG A 1 322 ? -8.310 -1.029 -0.857 1.00 73.06 322 ARG A N 1
ATOM 2487 C CA . ARG A 1 322 ? -8.914 -1.371 -2.156 1.00 73.06 322 ARG A CA 1
ATOM 2488 C C . ARG A 1 322 ? -9.290 -0.133 -2.983 1.00 73.06 322 ARG A C 1
ATOM 2490 O O . ARG A 1 322 ? -9.289 -0.220 -4.207 1.00 73.06 322 ARG A O 1
ATOM 2497 N N . VAL A 1 323 ? -9.639 0.980 -2.337 1.00 66.81 323 VAL A N 1
ATOM 2498 C CA . VAL A 1 323 ? -10.077 2.220 -3.004 1.00 66.81 323 VAL A CA 1
ATOM 2499 C C . VAL A 1 323 ? -8.948 3.240 -3.101 1.00 66.81 323 VAL A C 1
ATOM 2501 O O . VAL A 1 323 ? -8.879 3.953 -4.090 1.00 66.81 323 VAL A O 1
ATOM 2504 N N . ALA A 1 324 ? -8.017 3.251 -2.145 1.00 56.81 324 ALA A N 1
ATOM 2505 C CA . ALA A 1 324 ? -6.827 4.111 -2.166 1.00 56.81 324 ALA A CA 1
ATOM 2506 C C . ALA A 1 324 ? -5.880 3.864 -3.366 1.00 56.81 324 ALA A C 1
ATOM 2508 O O . ALA A 1 324 ? -4.972 4.650 -3.618 1.00 56.81 324 ALA A O 1
ATOM 2509 N N . VAL A 1 325 ? -6.059 2.745 -4.079 1.00 48.44 325 VAL A N 1
ATOM 2510 C CA . VAL A 1 325 ? -5.227 2.299 -5.213 1.00 48.44 325 VAL A CA 1
ATOM 2511 C C . VAL A 1 325 ? -5.901 2.563 -6.578 1.00 48.44 325 VAL A C 1
ATOM 2513 O O . VAL A 1 325 ? -5.299 2.273 -7.617 1.00 48.44 325 VAL A O 1
ATOM 2516 N N . LEU A 1 326 ? -7.126 3.107 -6.592 1.00 37.31 326 LEU A N 1
ATOM 2517 C CA . LEU A 1 326 ? -7.838 3.571 -7.795 1.00 37.31 326 LEU A CA 1
ATOM 2518 C C . LEU A 1 326 ? -7.643 5.077 -7.996 1.00 37.31 326 LEU A C 1
ATOM 2520 O O . LEU A 1 326 ? -7.499 5.469 -9.174 1.00 37.31 326 LEU A O 1
#

Sequence (326 aa):
MKKFIYTFIAALVAFSSVASAQDLLRYNYKKNGYVYTGTERIRIPGSSTVEIKLDKVAIPGGAATYILHVYYESSSAWKMPKNAPLSIMTSDGIPVVVKNSFDDANQIAPKGFRNDAGATVFWNYGKYYYDEADIRKIAEKGVTSIDATRRWSEDGHIKVTYKANEFGKAIARQFETLSKATAPKTELGDQLQAINAQGSNTLVESKTVSINSQLSVGLVYLYYGSTNKESYDLNLYLPGKNIPLGAAVTVVTTGGKTIQMQQEKDVQAGRVFCYPSIDELKAMTKGVSRITVETDKGPVSISFNGDAFSSVLDKLYNAIQRVAVL